Protein AF-0000000075685909 (afdb_homodimer)

Secondary structure (DSSP, 8-state):
----SEEEEESSSSEEEEEETTTEEEEEETTTTEEEHHHHHHHTT--TT--HHHHHT-HHHHHHHHHHHHHHSS-SEEEETTS-GGG-EEEEEGGGHHHHHHHH-HHHHHHHHHHHHHHHH-/----SEEEEESSSSEEEEEETTTEEEEEETTTTEEEHHHHHHHTT--TT--HHHHHT-HHHHHHHHHHHHHHSS-SEEEETTS-GGG-EEEEEGGGHHHHHHHH-HHHHHHHHHHHHHHHH-

Sequence (244 aa):
MTTSVIVHEAINEEYEYIQYNKQLRLIRSVKDDMYQMQSILTACFAPENKTPNEWFELNSTHELLSEFEHVELKKMYQDRQNLPSFLKGIYVHKFLVSSIAMWTSPRYAIYILMLLDELCTKMTTSVIVHEAINEEYEYIQYNKQLRLIRSVKDDMYQMQSILTACFAPENKTPNEWFELNSTHELLSEFEHVELKKMYQDRQNLPSFLKGIYVHKFLVSSIAMWTSPRYAIYILMLLDELCTK

Foldseek 3Di:
DPPPQWDWADPDPFWIWIDGNNQQTWIAGPPQQKTALVSLCVSLVFDPPDDPVVQCPDPVNVVVQVVCCVVVVDHQKDAAQPDPDVPGGMIGHNVCSLVSSCVRDVVSVVVVVVVVVVVVVD/DPPPQWDWADPDPFWIWIDGNNQQTWIAGPPQQKTALVSLLVSLVFDPVDDPVVQCPDPVNVVVQVVCCVVVVDHQKDAAQPDPDVPGGMIGHNVCSLVSSCVRHVVSVVVVVVVVVVVVVD

Structure (mmCIF, N/CA/C/O backbone):
data_AF-0000000075685909-model_v1
#
loop_
_entity.id
_entity.type
_entity.pdbx_description
1 polymer 'KilA-N domain-containing protein'
#
loop_
_atom_site.group_PDB
_atom_site.id
_atom_site.type_symbol
_atom_site.label_atom_id
_atom_site.label_alt_id
_atom_site.label_comp_id
_atom_site.label_asym_id
_atom_site.label_entity_id
_atom_site.label_seq_id
_atom_site.pdbx_PDB_ins_code
_atom_site.Cartn_x
_atom_site.Cartn_y
_atom_site.Cartn_z
_atom_site.occupancy
_atom_site.B_iso_or_equiv
_atom_site.auth_seq_id
_atom_site.auth_comp_id
_atom_site.auth_asym_id
_atom_site.auth_atom_id
_atom_site.pdbx_PDB_model_num
ATOM 1 N N . MET A 1 1 ? 28.844 -13.961 2.564 1 27.33 1 MET A N 1
ATOM 2 C CA . MET A 1 1 ? 27.781 -14.914 2.285 1 27.33 1 MET A CA 1
ATOM 3 C C . MET A 1 1 ? 26.406 -14.273 2.459 1 27.33 1 MET A C 1
ATOM 5 O O . MET A 1 1 ? 26.031 -13.898 3.57 1 27.33 1 MET A O 1
ATOM 9 N N . THR A 1 2 ? 25.922 -13.375 1.7 1 38.16 2 THR A N 1
ATOM 10 C CA . THR A 1 2 ? 24.734 -12.531 1.645 1 38.16 2 THR A CA 1
ATOM 11 C C . THR A 1 2 ? 23.469 -13.367 1.832 1 38.16 2 THR A C 1
ATOM 13 O O . THR A 1 2 ? 23.109 -14.172 0.968 1 38.16 2 THR A O 1
ATOM 16 N N . THR A 1 3 ? 23.188 -14.148 2.906 1 42.97 3 THR A N 1
ATOM 17 C CA . THR A 1 3 ? 22.375 -15.305 3.268 1 42.97 3 THR A CA 1
ATOM 18 C C . THR A 1 3 ? 20.922 -15.102 2.826 1 42.97 3 THR A C 1
ATOM 20 O O . THR A 1 3 ? 20.25 -14.18 3.297 1 42.97 3 THR A O 1
ATOM 23 N N . SER A 1 4 ? 20.656 -15.398 1.663 1 51.38 4 SER A N 1
ATOM 24 C CA . SER A 1 4 ? 19.375 -15.117 1.017 1 51.38 4 SER A CA 1
ATOM 25 C C . SER A 1 4 ? 18.219 -15.758 1.777 1 51.38 4 SER A C 1
ATOM 27 O O . SER A 1 4 ? 18.266 -16.953 2.094 1 51.38 4 SER A O 1
ATOM 29 N N . VAL A 1 5 ? 17.5 -15.008 2.678 1 68.44 5 VAL A N 1
ATOM 30 C CA . VAL A 1 5 ? 16.438 -15.289 3.652 1 68.44 5 VAL A CA 1
ATOM 31 C C . VAL A 1 5 ? 15.258 -15.953 2.959 1 68.44 5 VAL A C 1
ATOM 33 O O . VAL A 1 5 ? 14.406 -16.562 3.615 1 68.44 5 VAL A O 1
ATOM 36 N N . ILE A 1 6 ? 15.367 -16.188 1.531 1 77.31 6 ILE A N 1
ATOM 37 C CA . ILE A 1 6 ? 14.234 -16.797 0.836 1 77.31 6 ILE A CA 1
ATOM 38 C C . ILE A 1 6 ? 14.602 -18.203 0.387 1 77.31 6 ILE A C 1
ATOM 40 O O . ILE A 1 6 ? 15.672 -18.422 -0.191 1 77.31 6 ILE A O 1
ATOM 44 N N . VAL A 1 7 ? 13.875 -19.234 0.677 1 83.5 7 VAL A N 1
ATOM 45 C CA . VAL A 1 7 ? 14.094 -20.641 0.332 1 83.5 7 VAL A CA 1
ATOM 46 C C . VAL A 1 7 ? 12.992 -21.109 -0.612 1 83.5 7 VAL A C 1
ATOM 48 O O . VAL A 1 7 ? 11.812 -20.828 -0.393 1 83.5 7 VAL A O 1
ATOM 51 N N . HIS A 1 8 ? 13.414 -21.797 -1.731 1 88 8 HIS A N 1
ATOM 52 C CA . HIS A 1 8 ? 12.477 -22.406 -2.664 1 88 8 HIS A CA 1
ATOM 53 C C . HIS A 1 8 ? 12.422 -23.922 -2.471 1 88 8 HIS A C 1
ATOM 55 O O . HIS A 1 8 ? 13.453 -24.578 -2.369 1 88 8 HIS A O 1
ATOM 61 N N . GLU A 1 9 ? 11.266 -24.438 -2.26 1 89.81 9 GLU A N 1
ATOM 62 C CA . GLU A 1 9 ? 11.047 -25.875 -2.166 1 89.81 9 GLU A CA 1
ATOM 63 C C . GLU A 1 9 ? 10.008 -26.344 -3.186 1 89.81 9 GLU A C 1
ATOM 65 O O . GLU A 1 9 ? 8.852 -25.938 -3.133 1 89.81 9 GLU A O 1
ATOM 70 N N . ALA A 1 10 ? 10.461 -27.281 -4.086 1 92.88 10 ALA A N 1
ATOM 71 C CA . ALA A 1 10 ? 9.57 -27.75 -5.137 1 92.88 10 ALA A CA 1
ATOM 72 C C . ALA A 1 10 ? 8.453 -28.625 -4.562 1 92.88 10 ALA A C 1
ATOM 74 O O . ALA A 1 10 ? 8.703 -29.5 -3.736 1 92.88 10 ALA A O 1
ATOM 75 N N . ILE A 1 11 ? 7.223 -28.359 -4.906 1 92.75 11 ILE A N 1
ATOM 76 C CA . ILE A 1 11 ? 6.09 -29.234 -4.637 1 92.75 11 ILE A CA 1
ATOM 77 C C . ILE A 1 11 ? 5.949 -30.25 -5.762 1 92.75 11 ILE A C 1
ATOM 79 O O . ILE A 1 11 ? 5.828 -31.453 -5.508 1 92.75 11 ILE A O 1
ATOM 83 N N . ASN A 1 12 ? 6.059 -29.734 -7.008 1 93.69 12 ASN A N 1
ATOM 84 C CA . ASN A 1 12 ? 6.141 -30.484 -8.25 1 93.69 12 ASN A CA 1
ATOM 85 C C . ASN A 1 12 ? 6.805 -29.672 -9.359 1 93.69 12 ASN A C 1
ATOM 87 O O . ASN A 1 12 ? 7.543 -28.719 -9.078 1 93.69 12 ASN A O 1
ATOM 91 N N . GLU A 1 13 ? 6.598 -30.047 -10.578 1 93.44 13 GLU A N 1
ATOM 92 C CA . GLU A 1 13 ? 7.277 -29.375 -11.688 1 93.44 13 GLU A CA 1
ATOM 93 C C . GLU A 1 13 ? 6.715 -27.984 -11.922 1 93.44 13 GLU A C 1
ATOM 95 O O . GLU A 1 13 ? 7.387 -27.125 -12.5 1 93.44 13 GLU A O 1
ATOM 100 N N . GLU A 1 14 ? 5.559 -27.734 -11.328 1 95.75 14 GLU A N 1
ATOM 101 C CA . GLU A 1 14 ? 4.867 -26.516 -11.719 1 95.75 14 GLU A CA 1
ATOM 102 C C . GLU A 1 14 ? 4.711 -25.562 -10.531 1 95.75 14 GLU A C 1
ATOM 104 O O . GLU A 1 14 ? 4.52 -24.359 -10.711 1 95.75 14 GLU A O 1
ATOM 109 N N . TYR A 1 15 ? 4.797 -26.156 -9.352 1 96.12 15 TYR A N 1
ATOM 110 C CA . TYR A 1 15 ? 4.531 -25.359 -8.164 1 96.12 15 TYR A CA 1
ATOM 111 C C . TYR A 1 15 ? 5.645 -25.516 -7.137 1 96.12 15 TYR A C 1
ATOM 113 O O . TYR A 1 15 ? 6.316 -26.562 -7.094 1 96.12 15 TYR A O 1
ATOM 121 N N . GLU A 1 16 ? 5.816 -24.484 -6.336 1 95.38 16 GLU A N 1
ATOM 122 C CA . GLU A 1 16 ? 6.855 -24.5 -5.309 1 95.38 16 GLU A CA 1
ATOM 123 C C . GLU A 1 16 ? 6.402 -23.75 -4.059 1 95.38 16 GLU A C 1
ATOM 125 O O . GLU A 1 16 ? 5.484 -22.922 -4.117 1 95.38 16 GLU A O 1
ATOM 130 N N . TYR A 1 17 ? 7.051 -24.141 -2.953 1 92.94 17 TYR A N 1
ATOM 131 C CA . TYR A 1 17 ? 6.977 -23.344 -1.733 1 92.94 17 TYR A CA 1
ATOM 132 C C . TYR A 1 17 ? 8.078 -22.297 -1.703 1 92.94 17 TYR A C 1
ATOM 134 O O . TYR A 1 17 ? 9.227 -22.578 -2.051 1 92.94 17 TYR A O 1
ATOM 142 N N . ILE A 1 18 ? 7.57 -21.109 -1.395 1 90.25 18 ILE A N 1
ATOM 143 C CA . ILE A 1 18 ? 8.531 -20.031 -1.117 1 90.25 18 ILE A CA 1
ATOM 144 C C . ILE A 1 18 ? 8.492 -19.688 0.369 1 90.25 18 ILE A C 1
ATOM 146 O O . ILE A 1 18 ? 7.441 -19.344 0.908 1 90.25 18 ILE A O 1
ATOM 150 N N . GLN A 1 19 ? 9.625 -19.828 0.982 1 85.69 19 GLN A N 1
ATOM 151 C CA . GLN A 1 19 ? 9.695 -19.578 2.418 1 85.69 19 GLN A CA 1
ATOM 152 C C . GLN A 1 19 ? 10.477 -18.297 2.717 1 85.69 19 GLN A C 1
ATOM 154 O O . GLN A 1 19 ? 11.586 -18.109 2.211 1 85.69 19 GLN A O 1
ATOM 159 N N . TYR A 1 20 ? 9.719 -17.438 3.43 1 74.88 20 TYR A N 1
ATOM 160 C CA . TYR A 1 20 ? 10.375 -16.234 3.934 1 74.88 20 TYR A CA 1
ATOM 161 C C . TYR A 1 20 ? 10.727 -16.391 5.41 1 74.88 20 TYR A C 1
ATOM 163 O O . TYR A 1 20 ? 9.883 -16.766 6.223 1 74.88 20 TYR A O 1
ATOM 171 N N . ASN A 1 21 ? 11.844 -16.062 5.863 1 67.88 21 ASN A N 1
ATOM 172 C CA . ASN A 1 21 ? 12.367 -16.156 7.219 1 67.88 21 ASN A CA 1
ATOM 173 C C . ASN A 1 21 ? 11.922 -17.453 7.898 1 67.88 21 ASN A C 1
ATOM 175 O O . ASN A 1 21 ? 11.602 -17.453 9.086 1 67.88 21 ASN A O 1
ATOM 179 N N . LYS A 1 22 ? 11.797 -18.547 7.27 1 61.84 22 LYS A N 1
ATOM 180 C CA . LYS A 1 22 ? 11.516 -19.906 7.715 1 61.84 22 LYS A CA 1
ATOM 181 C C . LYS A 1 22 ? 10.062 -20.031 8.172 1 61.84 22 LYS A C 1
ATOM 183 O O . LYS A 1 22 ? 9.656 -21.094 8.664 1 61.84 22 LYS A O 1
ATOM 188 N N . GLN A 1 23 ? 9.336 -19.078 8.094 1 63.94 23 GLN A N 1
ATOM 189 C CA . GLN A 1 23 ? 8.016 -19.172 8.703 1 63.94 23 GLN A CA 1
ATOM 190 C C . GLN A 1 23 ? 6.914 -18.953 7.664 1 63.94 23 GLN A C 1
ATOM 192 O O . GLN A 1 23 ? 5.863 -19.578 7.711 1 63.94 23 GLN A O 1
ATOM 197 N N . LEU A 1 24 ? 7.254 -18.188 6.727 1 71.44 24 LEU A N 1
ATOM 198 C CA . LEU A 1 24 ? 6.16 -17.828 5.832 1 71.44 24 LEU A CA 1
ATOM 199 C C . LEU A 1 24 ? 6.273 -18.562 4.504 1 71.44 24 LEU A C 1
ATOM 201 O O . LEU A 1 24 ? 7.281 -18.438 3.801 1 71.44 24 LEU A O 1
ATOM 205 N N . ARG A 1 25 ? 5.262 -19.484 4.398 1 86.12 25 ARG A N 1
ATOM 206 C CA . ARG A 1 25 ? 5.297 -20.312 3.191 1 86.12 25 ARG A CA 1
ATOM 207 C C . ARG A 1 25 ? 4.199 -19.891 2.217 1 86.12 25 ARG A C 1
ATOM 209 O O . ARG A 1 25 ? 3.016 -19.922 2.562 1 86.12 25 ARG A O 1
ATOM 216 N N . LEU A 1 26 ? 4.684 -19.484 1.096 1 94.25 26 LEU A N 1
ATOM 217 C CA . LEU A 1 26 ? 3.768 -19.156 0.008 1 94.25 26 LEU A CA 1
ATOM 218 C C . LEU A 1 26 ? 3.836 -20.203 -1.092 1 94.25 26 LEU A C 1
ATOM 220 O O . LEU A 1 26 ? 4.887 -20.812 -1.312 1 94.25 26 LEU A O 1
ATOM 224 N N . ILE A 1 27 ? 2.691 -20.453 -1.705 1 96.38 27 ILE A N 1
ATOM 225 C CA . ILE A 1 27 ? 2.658 -21.359 -2.857 1 96.38 27 ILE A CA 1
ATOM 226 C C . ILE A 1 27 ? 2.713 -20.531 -4.148 1 96.38 27 ILE A C 1
ATOM 228 O O . ILE A 1 27 ? 1.905 -19.625 -4.348 1 96.38 27 ILE A O 1
ATOM 232 N N . ARG A 1 28 ? 3.621 -20.891 -4.969 1 96.56 28 ARG A N 1
ATOM 233 C CA . ARG A 1 28 ? 3.846 -20.125 -6.191 1 96.56 28 ARG A CA 1
ATOM 234 C C . ARG A 1 28 ? 3.836 -21.047 -7.414 1 96.56 28 ARG A C 1
ATOM 236 O O . ARG A 1 28 ? 4.363 -22.156 -7.363 1 96.56 28 ARG A O 1
ATOM 243 N N . SER A 1 29 ? 3.188 -20.578 -8.422 1 97 29 SER A N 1
ATOM 244 C CA . SER A 1 29 ? 3.307 -21.203 -9.734 1 97 29 SER A CA 1
ATOM 245 C C . SER A 1 29 ? 4.559 -20.734 -10.461 1 97 29 SER A C 1
ATOM 247 O O . SER A 1 29 ? 4.703 -19.531 -10.734 1 97 29 SER A O 1
ATOM 249 N N . VAL A 1 30 ? 5.402 -21.578 -10.844 1 93.75 30 VAL A N 1
ATOM 250 C CA . VAL A 1 30 ? 6.707 -21.25 -11.414 1 93.75 30 VAL A CA 1
ATOM 251 C C . VAL A 1 30 ? 6.527 -20.703 -12.828 1 93.75 30 VAL A C 1
ATOM 253 O O . VAL A 1 30 ? 7.227 -19.766 -13.227 1 93.75 30 VAL A O 1
ATOM 256 N N . LYS A 1 31 ? 5.602 -21.109 -13.547 1 93.94 31 LYS A N 1
ATOM 257 C CA . LYS A 1 31 ? 5.453 -20.797 -14.969 1 93.94 31 LYS A CA 1
ATOM 258 C C . LYS A 1 31 ? 4.98 -19.375 -15.18 1 93.94 31 LYS A C 1
ATOM 260 O O . LYS A 1 31 ? 5.348 -18.719 -16.156 1 93.94 31 LYS A O 1
ATOM 265 N N . ASP A 1 32 ? 4.258 -18.891 -14.25 1 94.88 32 ASP A N 1
ATOM 266 C CA . ASP A 1 32 ? 3.633 -17.609 -14.555 1 94.88 32 ASP A CA 1
ATOM 267 C C . ASP A 1 32 ? 3.775 -16.641 -13.375 1 94.88 32 ASP A C 1
ATOM 269 O O . ASP A 1 32 ? 3.156 -15.578 -13.367 1 94.88 32 ASP A O 1
ATOM 273 N N . ASP A 1 33 ? 4.492 -16.938 -12.359 1 94 33 ASP A N 1
ATOM 274 C CA . ASP A 1 33 ? 4.809 -16.078 -11.219 1 94 33 ASP A CA 1
ATOM 275 C C . ASP A 1 33 ? 3.539 -15.688 -10.461 1 94 33 ASP A C 1
ATOM 277 O O . ASP A 1 33 ? 3.398 -14.539 -10.031 1 94 33 ASP A O 1
ATOM 281 N N . MET A 1 34 ? 2.65 -16.625 -10.398 1 97.44 34 MET A N 1
ATOM 282 C CA . MET A 1 34 ? 1.423 -16.406 -9.641 1 97.44 34 MET A CA 1
ATOM 283 C C . MET A 1 34 ? 1.488 -17.109 -8.289 1 97.44 34 MET A C 1
ATOM 285 O O . MET A 1 34 ? 2.092 -18.172 -8.164 1 97.44 34 MET A O 1
ATOM 289 N N . TYR A 1 35 ? 0.848 -16.5 -7.305 1 97.25 35 TYR A N 1
ATOM 290 C CA . TYR A 1 35 ? 0.828 -17.016 -5.941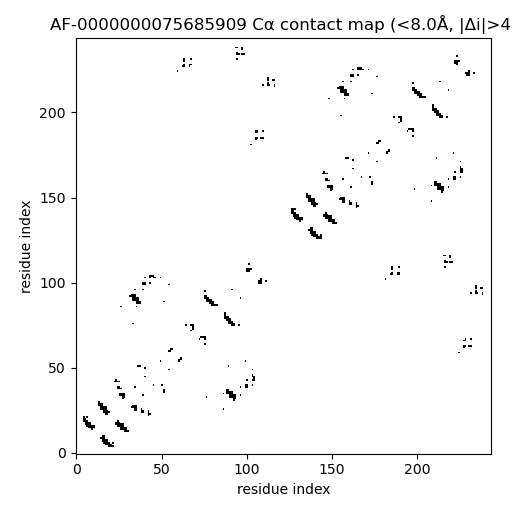 1 97.25 35 TYR A CA 1
ATOM 291 C C . TYR A 1 35 ? -0.591 -17.375 -5.512 1 97.25 35 TYR A C 1
ATOM 293 O O . TYR A 1 35 ? -1.541 -16.656 -5.836 1 97.25 35 TYR A O 1
ATOM 301 N N . GLN A 1 36 ? -0.636 -18.469 -4.809 1 97.88 36 GLN A N 1
ATOM 302 C CA . GLN A 1 36 ? -1.928 -18.844 -4.242 1 97.88 36 GLN A CA 1
ATOM 303 C C . GLN A 1 36 ? -2.354 -17.859 -3.154 1 97.88 36 GLN A C 1
ATOM 305 O O . GLN A 1 36 ? -1.623 -17.641 -2.188 1 97.88 36 GLN A O 1
ATOM 310 N N . MET A 1 37 ? -3.518 -17.297 -3.301 1 97.81 37 MET A N 1
ATOM 311 C CA . MET A 1 37 ? -3.977 -16.25 -2.396 1 97.81 37 MET A CA 1
ATOM 312 C C . MET A 1 37 ? -4.137 -16.781 -0.978 1 97.81 37 MET A C 1
ATOM 314 O O . MET A 1 37 ? -3.756 -16.125 -0.013 1 97.81 37 MET A O 1
ATOM 318 N N . GLN A 1 38 ? -4.625 -18.016 -0.876 1 96.06 38 GLN A N 1
ATOM 319 C CA . GLN A 1 38 ? -4.824 -18.594 0.45 1 96.06 38 GLN A CA 1
ATOM 320 C C . GLN A 1 38 ? -3.5 -18.734 1.192 1 96.06 38 GLN A C 1
ATOM 322 O O . GLN A 1 38 ? -3.441 -18.547 2.41 1 96.06 38 GLN A O 1
ATOM 327 N N . SER A 1 39 ? -2.514 -19.078 0.517 1 96.19 39 SER A N 1
ATOM 328 C CA . SER A 1 39 ? -1.207 -19.219 1.152 1 96.19 39 SER A CA 1
ATOM 329 C C . SER A 1 39 ? -0.696 -17.875 1.664 1 96.19 39 SER A C 1
ATOM 331 O O . SER A 1 39 ? -0.009 -17.812 2.686 1 96.19 39 SER A O 1
ATOM 333 N N . ILE A 1 40 ? -1.002 -16.797 1.025 1 95.94 40 ILE A N 1
ATOM 334 C CA . ILE A 1 40 ? -0.629 -15.453 1.457 1 95.94 40 ILE A CA 1
ATOM 335 C C . ILE A 1 40 ? -1.367 -15.102 2.746 1 95.94 40 ILE A C 1
ATOM 337 O O . ILE A 1 40 ? -0.753 -14.664 3.721 1 95.94 40 ILE A O 1
ATOM 341 N N . LEU A 1 41 ? -2.668 -15.312 2.727 1 96.38 41 LEU A N 1
ATOM 342 C CA . LEU A 1 41 ? -3.494 -15.016 3.891 1 96.38 41 LEU A CA 1
ATOM 343 C C . LEU A 1 41 ? -3.029 -15.805 5.105 1 96.38 41 LEU A C 1
ATOM 345 O O . LEU A 1 41 ? -2.916 -15.258 6.207 1 96.38 41 LEU A O 1
ATOM 349 N N . THR A 1 42 ? -2.725 -17.047 4.84 1 93.56 42 THR A N 1
ATOM 350 C CA . THR A 1 42 ? -2.24 -17.906 5.918 1 93.56 42 THR A CA 1
ATOM 351 C C . THR A 1 42 ? -0.898 -17.406 6.445 1 93.56 42 THR A C 1
ATOM 353 O O . THR A 1 42 ? -0.693 -17.312 7.656 1 93.56 42 THR A O 1
ATOM 356 N N . ALA A 1 43 ? -0.046 -17.094 5.566 1 92.69 43 ALA A N 1
ATOM 357 C CA . ALA A 1 43 ? 1.283 -16.625 5.938 1 92.69 43 ALA A CA 1
ATOM 358 C C . ALA A 1 43 ? 1.194 -15.344 6.77 1 92.69 43 ALA A C 1
ATOM 360 O O . ALA A 1 43 ? 2.02 -15.117 7.656 1 92.69 43 ALA A O 1
ATOM 361 N N . CYS A 1 44 ? 0.182 -14.523 6.566 1 93.44 44 CYS A N 1
ATOM 362 C CA . CYS A 1 44 ? 0.018 -13.242 7.254 1 93.44 44 CYS A CA 1
ATOM 363 C C . CYS A 1 44 ? -0.866 -13.398 8.484 1 93.44 44 CYS A C 1
ATOM 365 O O . CYS A 1 44 ? -1.236 -12.406 9.117 1 93.44 44 CYS A O 1
ATOM 367 N N . PHE A 1 45 ? -1.258 -14.594 8.789 1 92.56 45 PHE A N 1
ATOM 368 C CA . PHE A 1 45 ? -2.123 -14.867 9.93 1 92.56 45 PHE A CA 1
ATOM 369 C C . PHE A 1 45 ? -3.41 -14.055 9.844 1 92.56 45 PHE A C 1
ATOM 371 O O . PHE A 1 45 ? -3.816 -13.414 10.812 1 92.56 45 PHE A O 1
ATOM 378 N N . ALA A 1 46 ? -3.947 -14.039 8.664 1 95.12 46 ALA A N 1
ATOM 379 C CA . ALA A 1 46 ? -5.172 -13.273 8.422 1 95.12 46 ALA A CA 1
ATOM 380 C C . ALA A 1 46 ? -6.297 -13.742 9.344 1 95.12 46 ALA A C 1
ATOM 382 O O . ALA A 1 46 ? -6.473 -14.938 9.562 1 95.12 46 ALA A O 1
ATOM 383 N N . PRO A 1 47 ? -7.012 -12.773 9.891 1 95.62 47 PRO A N 1
ATOM 384 C CA . PRO A 1 47 ? -8.203 -13.18 10.648 1 95.62 47 PRO A CA 1
ATOM 385 C C . PRO A 1 47 ? -9.25 -13.859 9.766 1 95.62 47 PRO A C 1
ATOM 387 O O . PRO A 1 47 ? -9.219 -13.727 8.547 1 95.62 47 PRO A O 1
ATOM 390 N N . GLU A 1 48 ? -10.188 -14.539 10.344 1 94.12 48 GLU A N 1
ATOM 391 C CA . GLU A 1 48 ? -11.172 -15.367 9.648 1 94.12 48 GLU A CA 1
ATOM 392 C C . GLU A 1 48 ? -12.086 -14.516 8.773 1 94.12 48 GLU A C 1
ATOM 394 O O . GLU A 1 48 ? -12.586 -14.992 7.746 1 94.12 48 GLU A O 1
ATOM 399 N N . ASN A 1 49 ? -12.242 -13.328 9.133 1 93.88 49 ASN A N 1
ATOM 400 C CA . ASN A 1 49 ? -13.172 -12.477 8.398 1 93.88 49 ASN A CA 1
ATOM 401 C C . ASN A 1 49 ? -12.531 -11.883 7.148 1 93.88 49 ASN A C 1
ATOM 403 O O . ASN A 1 49 ? -13.211 -11.234 6.344 1 93.88 49 ASN A O 1
ATOM 407 N N . LYS A 1 50 ? -11.336 -12.094 6.996 1 96.44 50 LYS A N 1
ATOM 408 C CA . LYS A 1 50 ? -10.664 -11.656 5.773 1 96.44 50 LYS A CA 1
ATOM 409 C C . LYS A 1 50 ? -10.453 -12.82 4.816 1 96.44 50 LYS A C 1
ATOM 411 O O . LYS A 1 50 ? -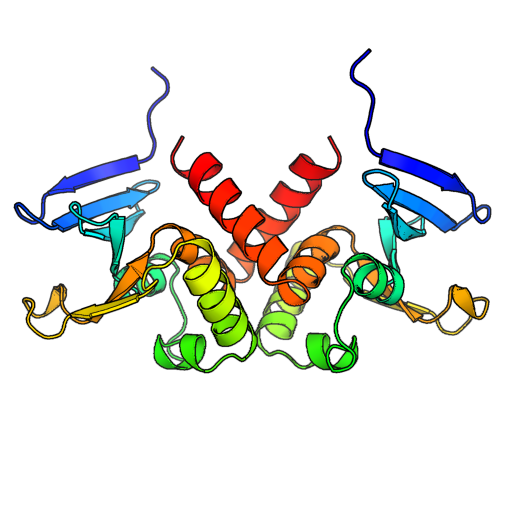9.516 -13.602 4.98 1 96.44 50 LYS A O 1
ATOM 416 N N . THR A 1 51 ? -11.312 -12.828 3.801 1 96.25 51 THR A N 1
ATOM 417 C CA . THR A 1 51 ? -11.297 -13.875 2.783 1 96.25 51 THR A CA 1
ATOM 418 C C . THR A 1 51 ? -10.969 -13.289 1.412 1 96.25 51 THR A C 1
ATOM 420 O O . THR A 1 51 ? -11.031 -12.07 1.221 1 96.25 51 THR A O 1
ATOM 423 N N . PRO A 1 52 ? -10.57 -14.164 0.479 1 96.69 52 PRO A N 1
ATOM 424 C CA . PRO A 1 52 ? -10.336 -13.672 -0.879 1 96.69 52 PRO A CA 1
ATOM 425 C C . PRO A 1 52 ? -11.516 -12.867 -1.429 1 96.69 52 PRO A C 1
ATOM 427 O O . PRO A 1 52 ? -11.32 -11.805 -2.02 1 96.69 52 PRO A O 1
ATOM 430 N N . ASN A 1 53 ? -12.664 -13.344 -1.122 1 96 53 ASN A N 1
ATOM 431 C CA . ASN A 1 53 ? -13.852 -12.656 -1.611 1 96 53 ASN A CA 1
ATOM 432 C C . ASN A 1 53 ? -13.945 -11.234 -1.061 1 96 53 ASN A C 1
ATOM 434 O O . ASN A 1 53 ? -14.328 -10.312 -1.779 1 96 53 ASN A O 1
ATOM 438 N N . GLU A 1 54 ? -13.641 -11.047 0.187 1 96.88 54 GLU A N 1
ATOM 439 C CA . GLU A 1 54 ? -13.68 -9.727 0.812 1 96.88 54 GLU A CA 1
ATOM 440 C C . GLU A 1 54 ? -12.711 -8.766 0.134 1 96.88 54 GLU A C 1
ATOM 442 O O . GLU A 1 54 ? -13.031 -7.59 -0.064 1 96.88 54 GLU A O 1
ATOM 447 N N . TRP A 1 55 ? -11.555 -9.273 -0.19 1 97.62 55 TRP A N 1
ATOM 448 C CA . TRP A 1 55 ? -10.562 -8.43 -0.856 1 97.62 55 TRP A CA 1
ATOM 449 C C . TRP A 1 55 ? -11.039 -8.023 -2.246 1 97.62 55 TRP A C 1
ATOM 451 O O . TRP A 1 55 ? -10.898 -6.863 -2.643 1 97.62 55 TRP A O 1
ATOM 461 N N . PHE A 1 56 ? -11.641 -8.938 -2.988 1 97.25 56 PHE A N 1
ATOM 462 C CA . PHE A 1 56 ? -12.07 -8.688 -4.359 1 97.25 56 PHE A CA 1
ATOM 463 C C . PHE A 1 56 ? -13.281 -7.758 -4.387 1 97.25 56 PHE A C 1
ATOM 465 O O . PHE A 1 56 ? -13.578 -7.148 -5.414 1 97.25 56 PHE A O 1
ATOM 472 N N . GLU A 1 57 ? -13.969 -7.602 -3.27 1 96.56 57 GLU A N 1
ATOM 473 C CA . GLU A 1 57 ? -15.172 -6.777 -3.211 1 96.56 57 GLU A CA 1
ATOM 474 C C . GLU A 1 57 ? -14.836 -5.312 -2.965 1 96.56 57 GLU A C 1
ATOM 476 O O . GLU A 1 57 ? -15.688 -4.438 -3.104 1 96.56 57 GLU A O 1
ATOM 481 N N . LEU A 1 58 ? -13.625 -5.062 -2.627 1 96.25 58 LEU A N 1
ATOM 482 C CA . LEU A 1 58 ? -13.211 -3.689 -2.373 1 96.25 58 LEU A CA 1
ATOM 483 C C . LEU A 1 58 ? -13.203 -2.875 -3.662 1 96.25 58 LEU A C 1
ATOM 485 O O . LEU A 1 58 ? -12.75 -3.357 -4.703 1 96.25 58 LEU A O 1
ATOM 489 N N . ASN A 1 59 ? -13.672 -1.647 -3.541 1 96 59 ASN A N 1
ATOM 490 C CA . ASN A 1 59 ? -13.602 -0.751 -4.691 1 96 59 ASN A CA 1
ATOM 491 C C . ASN A 1 59 ? -12.156 -0.483 -5.102 1 96 59 ASN A C 1
ATOM 493 O O . ASN A 1 59 ? -11.836 -0.45 -6.293 1 96 59 ASN A O 1
ATOM 497 N N . SER A 1 60 ? -11.289 -0.32 -4.105 1 95.75 60 SER A N 1
ATOM 498 C CA . SER A 1 60 ? -9.883 -0.054 -4.379 1 95.75 60 SER A CA 1
ATOM 499 C C . SER A 1 60 ? -9.234 -1.216 -5.125 1 95.75 60 SER A C 1
ATOM 501 O O . SER A 1 60 ? -8.367 -1.007 -5.984 1 95.75 60 SER A O 1
ATOM 503 N N . THR A 1 61 ? -9.648 -2.459 -4.805 1 97.81 61 THR A N 1
ATOM 504 C CA . THR A 1 61 ? -9.141 -3.639 -5.492 1 97.81 61 THR A CA 1
ATOM 505 C C . THR A 1 61 ? -9.578 -3.648 -6.953 1 97.81 61 THR A C 1
ATOM 507 O O . THR A 1 61 ? -8.773 -3.906 -7.848 1 97.81 61 THR A O 1
ATOM 510 N N . HIS A 1 62 ? -10.828 -3.336 -7.176 1 97.69 62 HIS A N 1
ATOM 511 C CA . HIS A 1 62 ? -11.344 -3.287 -8.539 1 97.69 62 HIS A CA 1
ATOM 512 C C . HIS A 1 62 ? -10.578 -2.271 -9.383 1 97.69 62 HIS A C 1
ATOM 514 O O . HIS A 1 62 ? -10.203 -2.561 -10.516 1 97.69 62 HIS A O 1
ATOM 520 N N . GLU A 1 63 ? -10.375 -1.104 -8.82 1 97.38 63 GLU A N 1
ATOM 521 C CA . GLU A 1 63 ? -9.641 -0.059 -9.516 1 97.38 63 GLU A CA 1
ATOM 522 C C . GLU A 1 63 ? -8.203 -0.496 -9.812 1 97.38 63 GLU A C 1
ATOM 524 O O . GLU A 1 63 ? -7.699 -0.284 -10.914 1 97.38 63 GLU A O 1
ATOM 529 N N . LEU A 1 64 ? -7.617 -1.1 -8.859 1 97.88 64 LEU A N 1
ATOM 530 C CA . LEU A 1 64 ? -6.246 -1.578 -8.984 1 97.88 64 LEU A CA 1
ATOM 531 C C . LEU A 1 64 ? -6.129 -2.619 -10.094 1 97.88 64 LEU A C 1
ATOM 533 O O . LEU A 1 64 ? -5.285 -2.494 -10.977 1 97.88 64 LEU A O 1
ATOM 537 N N . LEU A 1 65 ? -6.992 -3.607 -10.039 1 98 65 LEU A N 1
ATOM 538 C CA . LEU A 1 65 ? -6.953 -4.695 -11.008 1 98 65 LEU A CA 1
ATOM 539 C C . LEU A 1 65 ? -7.23 -4.184 -12.422 1 98 65 LEU A C 1
ATOM 541 O O . LEU A 1 65 ? -6.559 -4.578 -13.375 1 98 65 LEU A O 1
ATOM 545 N N . SER A 1 66 ?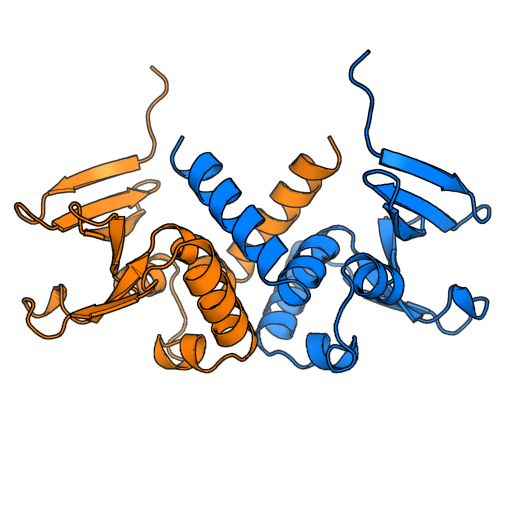 -8.195 -3.289 -12.523 1 97.69 66 SER A N 1
ATOM 546 C CA . SER A 1 66 ? -8.531 -2.717 -13.82 1 97.69 66 SER A CA 1
ATOM 547 C C . SER A 1 66 ? -7.344 -1.973 -14.422 1 97.69 66 SER A C 1
ATOM 549 O O . SER A 1 66 ? -7.008 -2.168 -15.594 1 97.69 66 SER A O 1
ATOM 551 N N . GLU A 1 67 ? -6.734 -1.184 -13.602 1 96.81 67 GLU A N 1
ATOM 552 C CA . GLU A 1 67 ? -5.574 -0.425 -14.062 1 96.81 67 GLU A CA 1
ATOM 553 C C . GLU A 1 67 ? -4.418 -1.351 -14.422 1 96.81 67 GLU A C 1
ATOM 555 O O . GLU A 1 67 ? -3.758 -1.16 -15.445 1 96.81 67 GLU A O 1
ATOM 560 N N . PHE A 1 68 ? -4.199 -2.332 -13.609 1 95.94 68 PHE A N 1
ATOM 561 C CA . PHE A 1 68 ? -3.107 -3.275 -13.828 1 95.94 68 PHE A CA 1
ATOM 562 C C . PHE A 1 68 ? -3.299 -4.031 -15.141 1 95.94 68 PHE A C 1
ATOM 564 O O . PHE A 1 68 ? -2.35 -4.211 -15.906 1 95.94 68 PHE A O 1
ATOM 571 N N . GLU A 1 69 ? -4.434 -4.488 -15.289 1 96.31 69 GLU A N 1
ATOM 572 C CA . GLU A 1 69 ? -4.738 -5.262 -16.484 1 96.31 69 GLU A CA 1
ATOM 573 C C . GLU A 1 69 ? -4.633 -4.395 -17.75 1 96.31 69 GLU A C 1
ATOM 575 O O . GLU A 1 69 ? -4.238 -4.879 -18.812 1 96.31 69 GLU A O 1
ATOM 580 N N . HIS A 1 70 ? -4.93 -3.193 -17.562 1 95.12 70 HIS A N 1
ATOM 581 C CA . HIS A 1 70 ? -4.77 -2.248 -18.656 1 95.12 70 HIS A CA 1
ATOM 582 C C . HIS A 1 70 ? -3.299 -2.016 -18.984 1 95.12 70 HIS A C 1
ATOM 584 O O . HIS A 1 70 ? -2.914 -1.944 -20.156 1 95.12 70 HIS A O 1
ATOM 590 N N . VAL A 1 71 ? -2.471 -1.952 -17.969 1 92.25 71 VAL A N 1
ATOM 591 C CA . VAL A 1 71 ? -1.056 -1.63 -18.125 1 92.25 71 VAL A CA 1
ATOM 592 C C . VAL A 1 71 ? -0.289 -2.869 -18.578 1 92.25 71 VAL A C 1
ATOM 594 O O . VAL A 1 71 ? 0.551 -2.789 -19.469 1 92.25 71 VAL A O 1
ATOM 597 N N . GLU A 1 72 ? -0.596 -3.977 -17.969 1 90.88 72 GLU A N 1
ATOM 598 C CA . GLU A 1 72 ? 0.163 -5.199 -18.203 1 90.88 72 GLU A CA 1
ATOM 599 C C . GLU A 1 72 ? -0.46 -6.023 -19.328 1 90.88 72 GLU A C 1
ATOM 601 O O . GLU A 1 72 ? 0.162 -6.953 -19.844 1 90.88 72 GLU A O 1
ATOM 606 N N . LEU A 1 73 ? -1.706 -5.75 -19.75 1 92.25 73 LEU A N 1
ATOM 607 C CA . LEU A 1 73 ? -2.439 -6.414 -20.812 1 92.25 73 LEU A CA 1
ATOM 608 C C . LEU A 1 73 ? -2.566 -7.91 -20.531 1 92.25 73 LEU A C 1
ATOM 610 O O . LEU A 1 73 ? -2.375 -8.734 -21.438 1 92.25 73 LEU A O 1
ATOM 614 N N . LYS A 1 74 ? -2.684 -8.273 -19.328 1 93.75 74 LYS A N 1
ATOM 615 C CA . LYS A 1 74 ? -2.918 -9.648 -18.891 1 93.75 74 LYS A CA 1
ATOM 616 C C . LYS A 1 74 ? -3.758 -9.688 -17.625 1 93.75 74 LYS A C 1
ATOM 618 O O . LYS A 1 74 ? -3.871 -8.688 -16.922 1 93.75 74 LYS A O 1
ATOM 623 N N . LYS A 1 75 ? -4.359 -10.852 -17.391 1 95.5 75 LYS A N 1
ATOM 624 C CA . LYS A 1 75 ? -5.125 -11.031 -16.172 1 95.5 75 LYS A CA 1
ATOM 625 C C . LYS A 1 75 ? -4.207 -11.125 -14.953 1 95.5 75 LYS A C 1
ATOM 627 O O . LYS A 1 75 ? -3.152 -11.766 -15.016 1 95.5 75 LYS A O 1
ATOM 632 N N . MET A 1 76 ? -4.691 -10.531 -13.883 1 97.06 76 MET A N 1
ATOM 633 C CA . MET A 1 76 ? -3.842 -10.438 -12.695 1 97.06 76 MET A CA 1
ATOM 634 C C . MET A 1 76 ? -4.188 -11.531 -11.695 1 97.06 76 MET A C 1
ATOM 636 O O . MET A 1 76 ? -3.488 -11.711 -10.695 1 97.06 76 MET A O 1
ATOM 640 N N . TYR A 1 77 ? -5.27 -12.266 -11.977 1 97.88 77 TYR A N 1
ATOM 641 C CA . TYR A 1 77 ? -5.66 -13.383 -11.117 1 97.88 77 TYR A CA 1
ATOM 642 C C . TYR A 1 77 ? -6.355 -14.469 -11.922 1 97.88 77 TYR A C 1
ATOM 644 O O . TYR A 1 77 ? -6.812 -14.234 -13.039 1 97.88 77 TYR A O 1
ATOM 652 N N . GLN A 1 78 ? -6.324 -15.68 -11.367 1 97.38 78 GLN A N 1
ATOM 653 C CA . GLN A 1 78 ? -6.941 -16.844 -12 1 97.38 78 GLN A CA 1
ATOM 654 C C . GLN A 1 78 ? -7.465 -17.828 -10.961 1 97.38 78 GLN A C 1
ATOM 656 O O . GLN A 1 78 ? -6.801 -18.078 -9.953 1 97.38 78 GLN A O 1
ATOM 661 N N . ASP A 1 79 ? -8.688 -18.266 -11.211 1 96.88 79 ASP A N 1
ATOM 662 C CA . ASP A 1 79 ? -9.234 -19.328 -10.383 1 96.88 79 ASP A CA 1
ATOM 663 C C . ASP A 1 79 ? -8.836 -20.703 -10.914 1 96.88 79 ASP A C 1
ATOM 665 O O . ASP A 1 79 ? -9.188 -21.078 -12.039 1 96.88 79 ASP A O 1
ATOM 669 N N . ARG A 1 80 ? -8.117 -21.438 -10.109 1 97 80 ARG A N 1
ATOM 670 C CA . ARG A 1 80 ? -7.625 -22.75 -10.523 1 97 80 ARG A CA 1
ATOM 671 C C . ARG A 1 80 ? -8.258 -23.859 -9.688 1 97 80 ARG A C 1
ATOM 673 O O . ARG A 1 80 ? -7.645 -24.375 -8.758 1 97 80 ARG A O 1
ATOM 680 N N . GLN A 1 81 ? -9.391 -24.25 -10.078 1 94.88 81 GLN A N 1
ATOM 681 C CA . GLN A 1 81 ? -10.18 -25.234 -9.328 1 94.88 81 GLN A CA 1
ATOM 682 C C . GLN A 1 81 ? -9.883 -26.656 -9.789 1 94.88 81 GLN A C 1
ATOM 684 O O . GLN A 1 81 ? -10.25 -27.609 -9.117 1 94.88 81 GLN A O 1
ATOM 689 N N . ASN A 1 82 ? -9.148 -26.797 -10.789 1 93.69 82 ASN A N 1
ATOM 690 C CA . ASN A 1 82 ? -8.852 -28.109 -11.352 1 93.69 82 ASN A CA 1
ATOM 691 C C . ASN A 1 82 ? -7.602 -28.719 -10.719 1 93.69 82 ASN A C 1
ATOM 693 O O . ASN A 1 82 ? -7.266 -29.875 -11 1 93.69 82 ASN A O 1
ATOM 697 N N . LEU A 1 83 ? -7.004 -28 -9.914 1 94.06 83 LEU A N 1
ATOM 698 C CA . LEU A 1 83 ? -5.777 -28.469 -9.266 1 94.06 83 LEU A CA 1
ATOM 699 C C . LEU A 1 83 ? -6.102 -29.344 -8.062 1 94.06 83 LEU A C 1
ATOM 701 O O . LEU A 1 83 ? -7.246 -29.391 -7.613 1 94.06 83 LEU A O 1
ATOM 705 N N . PRO A 1 84 ? -5 -30.125 -7.656 1 90.75 84 PRO A N 1
ATOM 706 C CA . PRO A 1 84 ? -5.191 -30.859 -6.41 1 90.75 84 PRO A CA 1
ATOM 707 C C . PRO A 1 84 ? -5.699 -29.984 -5.27 1 90.75 84 PRO A C 1
ATOM 709 O O . PRO A 1 84 ? -5.559 -28.766 -5.32 1 90.75 84 PRO A O 1
ATOM 712 N N . SER A 1 85 ? -6.27 -30.656 -4.223 1 88.44 85 SER A N 1
ATOM 713 C CA . SER A 1 85 ? -7.027 -29.984 -3.166 1 88.44 85 SER A CA 1
ATOM 714 C C . SER A 1 85 ? -6.219 -28.859 -2.529 1 88.44 85 SER A C 1
ATOM 716 O O . SER A 1 85 ? -6.688 -27.719 -2.443 1 88.44 85 SER A O 1
ATOM 718 N N . PHE A 1 86 ? -5.047 -29.047 -2.084 1 91.75 86 PHE A N 1
ATOM 719 C CA . PHE A 1 86 ? -4.344 -28.016 -1.329 1 91.75 86 PHE A CA 1
ATOM 720 C C . PHE A 1 86 ? -3.781 -26.953 -2.262 1 91.75 86 PHE A C 1
ATOM 722 O O . PHE A 1 86 ? -3.396 -25.859 -1.815 1 91.75 86 PHE A O 1
ATOM 729 N N . LEU A 1 87 ? -3.75 -27.188 -3.584 1 96.06 87 LEU A N 1
ATOM 730 C CA . LEU A 1 87 ? -3.24 -26.25 -4.566 1 96.06 87 LEU A CA 1
ATOM 731 C C . LEU A 1 87 ? -4.383 -25.484 -5.227 1 96.06 87 LEU A C 1
ATOM 733 O O . LEU A 1 87 ? -4.152 -24.469 -5.906 1 96.06 87 LEU A O 1
ATOM 737 N N . LYS A 1 88 ? -5.488 -25.938 -4.941 1 96.19 88 LYS A N 1
ATOM 738 C CA . LYS A 1 88 ? -6.656 -25.312 -5.562 1 96.19 88 LYS A CA 1
ATOM 739 C C . LYS A 1 88 ? -6.91 -23.922 -5 1 96.19 88 LYS A C 1
ATOM 741 O O . LYS A 1 88 ? -6.551 -23.641 -3.855 1 96.19 88 LYS A O 1
ATOM 746 N N . GLY A 1 89 ? -7.508 -23.047 -5.93 1 96.44 89 GLY A N 1
ATOM 747 C CA . GLY A 1 89 ? -7.918 -21.75 -5.445 1 96.44 89 GLY A CA 1
ATOM 748 C C . GLY A 1 89 ? -7.555 -20.609 -6.395 1 96.44 89 GLY A C 1
ATOM 749 O O . GLY A 1 89 ? -7.32 -20.844 -7.582 1 96.44 89 GLY A O 1
ATOM 750 N N . ILE A 1 90 ? -7.66 -19.469 -5.832 1 97.88 90 ILE A N 1
ATOM 751 C CA . ILE A 1 90 ? -7.359 -18.266 -6.613 1 97.88 90 ILE A CA 1
ATOM 752 C C . ILE A 1 90 ? -5.855 -18 -6.586 1 97.88 90 ILE A C 1
ATOM 754 O O . ILE A 1 90 ? -5.227 -18.062 -5.527 1 97.88 90 ILE A O 1
ATOM 758 N N . TYR A 1 91 ? -5.336 -17.781 -7.742 1 98.25 91 TYR A N 1
ATOM 759 C CA . TYR A 1 91 ? -3.941 -17.375 -7.887 1 98.25 91 TYR A CA 1
ATOM 760 C C . TYR A 1 91 ? -3.842 -15.93 -8.367 1 98.25 91 TYR A C 1
ATOM 762 O O . TYR A 1 91 ? -4.598 -15.5 -9.242 1 98.25 91 TYR A O 1
ATOM 770 N N . VAL A 1 92 ? -2.885 -15.195 -7.719 1 98.31 92 VAL A N 1
ATOM 771 C CA . VAL A 1 92 ? -2.703 -13.789 -8.055 1 98.31 92 VAL A CA 1
ATOM 772 C C . VAL A 1 92 ? -1.271 -13.555 -8.531 1 98.31 92 VAL A C 1
ATOM 774 O O . VAL A 1 92 ? -0.342 -14.234 -8.086 1 98.31 92 VAL A O 1
ATOM 777 N N . HIS A 1 93 ? -1.108 -12.594 -9.453 1 97.62 93 HIS A N 1
ATOM 778 C CA . HIS A 1 93 ? 0.223 -12.234 -9.93 1 97.62 93 HIS A CA 1
ATOM 779 C C . 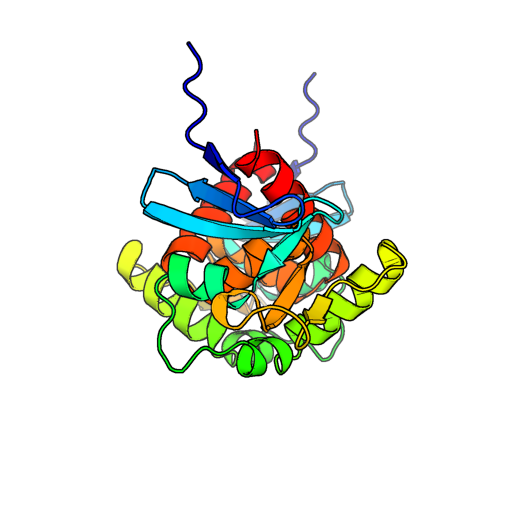HIS A 1 93 ? 1.104 -11.75 -8.789 1 97.62 93 HIS A C 1
ATOM 781 O O . HIS A 1 93 ? 0.61 -11.156 -7.824 1 97.62 93 HIS A O 1
ATOM 787 N N . LYS A 1 94 ? 2.371 -11.844 -8.969 1 96 94 LYS A N 1
ATOM 788 C CA . LYS A 1 94 ? 3.336 -11.562 -7.91 1 96 94 LYS A CA 1
ATOM 789 C C . LYS A 1 94 ? 3.258 -10.102 -7.469 1 96 94 LYS A C 1
ATOM 791 O O . LYS A 1 94 ? 3.484 -9.789 -6.301 1 96 94 LYS A O 1
ATOM 796 N N . PHE A 1 95 ? 2.887 -9.211 -8.305 1 96.5 95 PHE A N 1
ATOM 797 C CA . PHE A 1 95 ? 2.842 -7.789 -8.008 1 96.5 95 PHE A CA 1
ATOM 798 C C . PHE A 1 95 ? 1.709 -7.477 -7.035 1 96.5 95 PHE A C 1
ATOM 800 O O . PHE A 1 95 ? 1.71 -6.426 -6.391 1 96.5 95 PHE A O 1
ATOM 807 N N . LEU A 1 96 ? 0.769 -8.406 -6.871 1 97.69 96 LEU A N 1
ATOM 808 C CA . LEU A 1 96 ? -0.394 -8.164 -6.02 1 97.69 96 LEU A CA 1
ATOM 809 C C . LEU A 1 96 ? -0.153 -8.688 -4.609 1 97.69 96 LEU A C 1
ATOM 811 O O . LEU A 1 96 ? -0.919 -8.383 -3.691 1 97.69 96 LEU A O 1
ATOM 815 N N . VAL A 1 97 ? 0.907 -9.422 -4.41 1 96.38 97 VAL A N 1
ATOM 816 C CA . VAL A 1 97 ? 1.154 -10.109 -3.146 1 96.38 97 VAL A CA 1
ATOM 817 C C . VAL A 1 97 ? 1.26 -9.086 -2.018 1 96.38 97 VAL A C 1
ATOM 819 O O . VAL A 1 97 ? 0.618 -9.234 -0.976 1 96.38 97 VAL A O 1
ATOM 822 N N . SER A 1 98 ? 1.979 -8.062 -2.268 1 96.75 98 SER A N 1
ATOM 823 C CA . SER A 1 98 ? 2.188 -7.055 -1.232 1 96.75 98 SER A CA 1
ATOM 824 C C . SER A 1 98 ? 0.889 -6.324 -0.899 1 96.75 98 SER A C 1
ATOM 826 O O . SER A 1 98 ? 0.667 -5.934 0.249 1 96.75 98 SER A O 1
ATOM 828 N N . SER A 1 99 ? 0.068 -6.117 -1.897 1 98 99 SER A N 1
ATOM 829 C CA . SER A 1 99 ? -1.222 -5.48 -1.66 1 98 99 SER A CA 1
ATOM 830 C C . SER A 1 99 ? -2.086 -6.312 -0.721 1 98 99 SER A C 1
ATOM 832 O O . SER A 1 99 ? -2.674 -5.781 0.224 1 98 99 SER A O 1
ATOM 834 N N . ILE A 1 100 ? -2.068 -7.594 -0.952 1 97.88 100 ILE A N 1
ATOM 835 C CA . ILE A 1 100 ? -2.867 -8.508 -0.143 1 97.88 100 ILE A CA 1
ATOM 836 C C . ILE A 1 100 ? -2.285 -8.594 1.266 1 97.88 100 ILE A C 1
ATOM 838 O O . ILE A 1 100 ? -3.023 -8.555 2.252 1 97.88 100 ILE A O 1
ATOM 842 N N . ALA A 1 101 ? -1.039 -8.68 1.359 1 96.62 101 ALA A N 1
ATOM 843 C CA . ALA A 1 101 ? -0.362 -8.758 2.65 1 96.62 101 ALA A CA 1
ATOM 844 C C . ALA A 1 101 ? -0.633 -7.508 3.486 1 96.62 101 ALA A C 1
ATOM 846 O O . ALA A 1 101 ? -0.961 -7.605 4.672 1 96.62 101 ALA A O 1
ATOM 847 N N . MET A 1 102 ? -0.538 -6.359 2.875 1 97.12 102 MET A N 1
ATOM 848 C CA . MET A 1 102 ? -0.779 -5.102 3.576 1 97.12 102 MET A CA 1
ATOM 849 C C . MET A 1 102 ? -2.232 -5.004 4.031 1 97.12 102 MET A C 1
ATOM 851 O O . MET A 1 102 ? -2.514 -4.492 5.117 1 97.12 102 MET A O 1
ATOM 855 N N . TRP A 1 103 ? -3.068 -5.43 3.18 1 97.81 103 TRP A N 1
ATOM 856 C CA . TRP A 1 103 ? -4.488 -5.406 3.512 1 97.81 103 TRP A CA 1
ATOM 857 C C . TRP A 1 103 ? -4.789 -6.34 4.68 1 97.81 103 TRP A C 1
ATOM 859 O O . TRP A 1 103 ? -5.648 -6.039 5.516 1 97.81 103 TRP A O 1
ATOM 869 N N . THR A 1 104 ? -4.125 -7.383 4.754 1 96.94 104 THR A N 1
ATOM 870 C CA . THR A 1 104 ? -4.391 -8.406 5.758 1 96.94 104 THR A CA 1
ATOM 871 C C . THR A 1 104 ? -3.74 -8.039 7.09 1 96.94 104 THR A C 1
ATOM 873 O O . THR A 1 104 ? -4.289 -8.328 8.156 1 96.94 104 THR A O 1
ATOM 876 N N . SER A 1 105 ? -2.607 -7.453 7.047 1 96.12 105 SER A N 1
ATOM 877 C CA . SER A 1 105 ? -1.827 -7.164 8.25 1 96.12 105 SER A CA 1
ATOM 878 C C . SER A 1 105 ? -1.531 -5.672 8.367 1 96.12 105 SER A C 1
ATOM 880 O O . SER A 1 105 ? -0.554 -5.18 7.801 1 96.12 105 SER A O 1
ATOM 882 N N . PRO A 1 106 ? -2.264 -5.043 9.312 1 97 106 PRO A N 1
ATOM 883 C CA . PRO A 1 106 ? -1.988 -3.619 9.531 1 97 106 PRO A CA 1
ATOM 884 C C . PRO A 1 106 ? -0.563 -3.359 10.008 1 97 106 PRO A C 1
ATOM 886 O O . PRO A 1 106 ? 0.037 -2.342 9.656 1 97 106 PRO A O 1
ATOM 889 N N . ARG A 1 107 ? -0.036 -4.223 10.797 1 95.12 107 ARG A N 1
ATOM 890 C CA . ARG A 1 107 ? 1.341 -4.09 11.258 1 95.12 107 ARG A CA 1
ATOM 891 C C . ARG A 1 107 ? 2.318 -4.117 10.086 1 95.12 107 ARG A C 1
ATOM 893 O O . ARG A 1 107 ? 3.256 -3.32 10.039 1 95.12 107 ARG A O 1
ATOM 900 N N . TYR A 1 108 ? 2.084 -5.008 9.164 1 94.69 108 TYR A N 1
ATOM 901 C CA . TYR A 1 108 ? 2.916 -5.07 7.965 1 94.69 108 TYR A CA 1
ATOM 902 C C . TYR A 1 108 ? 2.754 -3.814 7.121 1 94.69 108 TYR A C 1
ATOM 904 O O . TYR A 1 108 ? 3.73 -3.285 6.59 1 94.69 108 TYR A O 1
ATOM 912 N N . ALA A 1 109 ? 1.539 -3.334 6.992 1 97 109 ALA A N 1
ATOM 913 C CA . ALA A 1 109 ? 1.275 -2.119 6.227 1 97 109 ALA A CA 1
ATOM 914 C C . ALA A 1 109 ? 2.057 -0.935 6.789 1 97 109 ALA A C 1
ATOM 916 O O . ALA A 1 109 ? 2.65 -0.16 6.039 1 97 109 ALA A O 1
ATOM 917 N N . ILE A 1 110 ? 2.104 -0.838 8.102 1 96.88 110 ILE A N 1
ATOM 918 C CA . ILE A 1 110 ? 2.826 0.245 8.758 1 96.88 110 ILE A CA 1
ATOM 919 C C . ILE A 1 110 ? 4.312 0.16 8.406 1 96.88 110 ILE A C 1
ATOM 921 O O . ILE A 1 110 ? 4.934 1.167 8.062 1 96.88 110 ILE A O 1
ATOM 925 N N . TYR A 1 111 ? 4.816 -1.011 8.453 1 95.44 111 TYR A N 1
ATOM 926 C CA . TYR A 1 111 ? 6.219 -1.225 8.125 1 95.44 111 TYR A CA 1
ATOM 927 C C . TYR A 1 111 ? 6.52 -0.761 6.703 1 95.44 111 TYR A C 1
ATOM 929 O O . TYR A 1 111 ? 7.512 -0.069 6.465 1 95.44 111 TYR A O 1
ATOM 937 N N . ILE A 1 112 ? 5.672 -1.119 5.785 1 96.25 112 ILE A N 1
ATOM 938 C CA . ILE A 1 112 ? 5.863 -0.76 4.383 1 96.25 112 ILE A CA 1
ATOM 939 C C . ILE A 1 112 ? 5.762 0.754 4.219 1 96.25 112 ILE A C 1
ATOM 941 O O . ILE A 1 112 ? 6.57 1.363 3.514 1 96.25 112 ILE A O 1
ATOM 945 N N . LEU A 1 113 ? 4.785 1.392 4.828 1 96.44 113 LEU A N 1
ATOM 946 C CA . LEU A 1 113 ? 4.586 2.83 4.684 1 96.44 113 LEU A CA 1
ATOM 947 C C . LEU A 1 113 ? 5.766 3.605 5.254 1 96.44 113 LEU A C 1
ATOM 949 O O . LEU A 1 113 ? 6.188 4.613 4.684 1 96.44 113 LEU A O 1
ATOM 953 N N . MET A 1 114 ? 6.344 3.119 6.367 1 95.12 114 MET A N 1
ATOM 954 C CA . MET A 1 114 ? 7.547 3.734 6.926 1 95.12 114 MET A CA 1
ATOM 955 C C . MET A 1 114 ? 8.734 3.561 5.98 1 95.12 114 MET A C 1
ATOM 957 O O . MET A 1 114 ? 9.531 4.48 5.809 1 95.12 114 MET A O 1
ATOM 961 N N . LEU A 1 115 ? 8.797 2.418 5.348 1 94.69 115 LEU A N 1
ATOM 962 C CA . LEU A 1 115 ? 9.836 2.154 4.359 1 94.69 115 LEU A CA 1
ATOM 963 C C . LEU A 1 115 ? 9.703 3.098 3.168 1 94.69 115 LEU A C 1
ATOM 965 O O . LEU A 1 115 ? 10.703 3.637 2.686 1 94.69 115 LEU A O 1
ATOM 969 N N . LEU A 1 116 ? 8.484 3.287 2.713 1 94.5 116 LEU A N 1
ATOM 970 C CA . LEU A 1 116 ? 8.234 4.164 1.572 1 94.5 116 LEU A CA 1
ATOM 971 C C . LEU A 1 116 ? 8.602 5.605 1.904 1 94.5 116 LEU A C 1
ATOM 973 O O . LEU A 1 116 ? 9.133 6.328 1.054 1 94.5 116 LEU A O 1
ATOM 977 N N . ASP A 1 117 ? 8.32 6.039 3.111 1 92.5 117 ASP A N 1
ATOM 978 C CA . ASP A 1 117 ? 8.703 7.383 3.539 1 92.5 117 ASP A CA 1
ATOM 979 C C 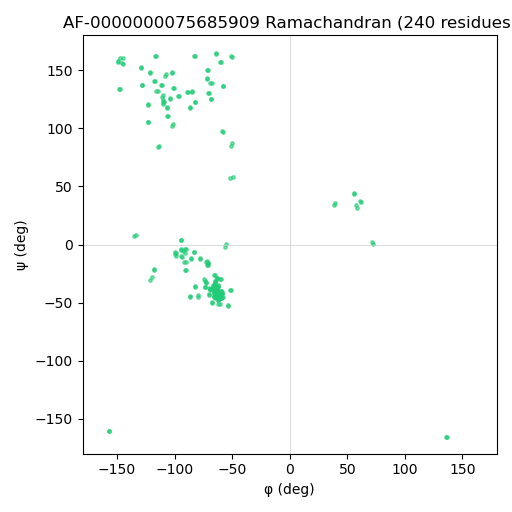. ASP A 1 117 ? 10.211 7.57 3.463 1 92.5 117 ASP A C 1
ATOM 981 O O . ASP A 1 117 ? 10.695 8.609 3 1 92.5 117 ASP A O 1
ATOM 985 N N . GLU A 1 118 ? 10.961 6.566 3.836 1 90.88 118 GLU A N 1
ATOM 986 C CA . GLU A 1 118 ? 12.414 6.613 3.803 1 90.88 118 GLU A CA 1
ATOM 987 C C . GLU A 1 118 ? 12.938 6.613 2.367 1 90.88 118 GLU A C 1
ATOM 989 O O . GLU A 1 118 ? 13.891 7.316 2.047 1 90.88 118 GLU A O 1
ATOM 994 N N . LEU A 1 119 ? 12.289 5.863 1.518 1 86.12 119 LEU A N 1
ATOM 995 C CA . LEU A 1 119 ? 12.727 5.707 0.136 1 86.12 119 LEU A CA 1
ATOM 996 C C . LEU A 1 119 ? 12.438 6.965 -0.675 1 86.12 119 LEU A C 1
ATOM 998 O O . LEU A 1 119 ? 13.227 7.352 -1.538 1 86.12 119 LEU A O 1
ATOM 1002 N N . CYS A 1 120 ? 11.336 7.609 -0.393 1 78.25 120 CYS A N 1
ATOM 1003 C CA . CYS A 1 120 ? 10.898 8.719 -1.228 1 78.25 120 CYS A CA 1
ATOM 1004 C C . CYS A 1 120 ? 11.453 10.047 -0.713 1 78.25 120 CYS A C 1
ATOM 1006 O O . CYS A 1 120 ? 11.523 11.023 -1.458 1 78.25 120 CYS A O 1
ATOM 1008 N N . THR A 1 121 ? 11.828 10.172 0.524 1 70.25 121 THR A N 1
ATOM 1009 C CA . THR A 1 121 ? 12.367 11.414 1.079 1 70.25 121 THR A CA 1
ATOM 1010 C C . THR A 1 121 ? 13.891 11.414 1.026 1 70.25 121 THR A C 1
ATOM 1012 O O . THR A 1 121 ? 14.523 12.453 1.228 1 70.25 121 THR A O 1
ATOM 1015 N N . LYS A 1 122 ? 14.531 10.32 0.59 1 61.91 122 LYS A N 1
ATOM 1016 C CA . LYS A 1 122 ? 15.977 10.312 0.364 1 61.91 122 LYS A CA 1
ATOM 1017 C C . LYS A 1 122 ? 16.312 10.711 -1.07 1 61.91 122 LYS A C 1
ATOM 1019 O O . LYS A 1 122 ? 15.578 10.367 -2.002 1 61.91 122 LYS A O 1
ATOM 1024 N N . MET B 1 1 ? 26.422 16.422 -8.438 1 27.34 1 MET B N 1
ATOM 1025 C CA . MET B 1 1 ? 25.359 17.297 -7.922 1 27.34 1 MET B CA 1
ATOM 1026 C C . MET B 1 1 ? 24.031 16.547 -7.836 1 27.34 1 MET B C 1
ATOM 1028 O O . MET B 1 1 ? 23.484 16.141 -8.859 1 27.34 1 MET B O 1
ATOM 1032 N N . THR B 1 2 ? 23.75 15.625 -7 1 37.56 2 THR B N 1
ATOM 1033 C CA . THR B 1 2 ? 22.688 14.68 -6.711 1 37.56 2 THR B CA 1
ATOM 1034 C C . THR B 1 2 ? 21.344 15.391 -6.617 1 37.56 2 THR B C 1
ATOM 1036 O O . THR B 1 2 ? 21.094 16.141 -5.672 1 37.56 2 THR B O 1
ATOM 1039 N N . THR B 1 3 ? 20.781 16.156 -7.605 1 42.59 3 THR B N 1
ATOM 1040 C CA . THR B 1 3 ? 19.797 17.203 -7.762 1 42.59 3 THR B CA 1
ATOM 1041 C C . THR B 1 3 ? 18.5 16.828 -7.055 1 42.59 3 THR B C 1
ATOM 1043 O O . THR B 1 3 ? 17.844 15.852 -7.426 1 42.59 3 THR B O 1
ATOM 1046 N N . SER B 1 4 ? 18.406 17.125 -5.832 1 51.28 4 SER B N 1
ATOM 1047 C CA . SER B 1 4 ? 17.312 16.703 -4.953 1 51.28 4 SER B CA 1
ATOM 1048 C C . SER B 1 4 ? 15.969 17.188 -5.469 1 51.28 4 SER B C 1
ATOM 1050 O O . SER B 1 4 ? 15.812 18.375 -5.785 1 51.28 4 SER B O 1
ATOM 1052 N N . VAL B 1 5 ? 15.156 16.344 -6.203 1 68 5 VAL B N 1
ATOM 1053 C CA . VAL B 1 5 ? 13.914 16.484 -6.945 1 68 5 VAL B CA 1
ATOM 1054 C C . VAL B 1 5 ? 12.82 17.047 -6.027 1 68 5 VAL B C 1
ATOM 1056 O O . VAL B 1 5 ? 11.805 17.562 -6.5 1 68 5 VAL B O 1
ATOM 1059 N N . ILE B 1 6 ? 13.18 17.281 -4.664 1 77.12 6 ILE B N 1
ATOM 1060 C CA . ILE B 1 6 ? 12.156 17.797 -3.754 1 77.12 6 ILE B CA 1
ATOM 1061 C C . ILE B 1 6 ? 12.477 19.234 -3.385 1 77.12 6 ILE B C 1
ATOM 1063 O O . ILE B 1 6 ? 13.609 19.562 -3.041 1 77.12 6 ILE B O 1
ATOM 1067 N N . VAL B 1 7 ? 11.609 20.203 -3.494 1 83.38 7 VAL B N 1
ATOM 1068 C CA . VAL B 1 7 ? 11.758 21.625 -3.197 1 83.38 7 VAL B CA 1
ATOM 1069 C C . VAL B 1 7 ? 10.828 22.016 -2.049 1 83.38 7 VAL B C 1
ATOM 1071 O O . VAL B 1 7 ? 9.656 21.609 -2.023 1 83.38 7 VAL B O 1
ATOM 1074 N N . HIS B 1 8 ? 11.398 22.75 -1.032 1 87.94 8 HIS B N 1
ATOM 1075 C CA . HIS B 1 8 ? 10.609 23.281 0.073 1 87.94 8 HIS B CA 1
ATOM 1076 C C . HIS B 1 8 ? 10.375 24.781 -0.095 1 87.94 8 HIS B C 1
ATOM 1078 O O . HIS B 1 8 ? 11.305 25.531 -0.408 1 87.94 8 HIS B O 1
ATOM 1084 N N . GLU B 1 9 ? 9.164 25.188 -0.059 1 89.69 9 GLU B N 1
ATOM 1085 C CA . GLU B 1 9 ? 8.797 26.609 -0.093 1 89.69 9 GLU B CA 1
ATOM 1086 C C . GLU B 1 9 ? 7.953 26.984 1.121 1 89.69 9 GLU B C 1
ATOM 1088 O O . GLU B 1 9 ? 6.852 26.469 1.305 1 89.69 9 GLU B O 1
ATOM 1093 N N . ALA B 1 10 ? 8.484 27.969 1.912 1 92.69 10 ALA B N 1
ATOM 1094 C CA . ALA B 1 10 ? 7.785 28.359 3.131 1 92.69 10 ALA B CA 1
ATOM 1095 C C . ALA B 1 10 ? 6.5 29.125 2.803 1 92.69 10 ALA B C 1
ATOM 1097 O O . ALA B 1 10 ? 6.5 30.016 1.954 1 92.69 10 ALA B O 1
ATOM 1098 N N . ILE B 1 11 ? 5.391 28.734 3.389 1 92.5 11 ILE B N 1
ATOM 1099 C CA . ILE B 1 11 ? 4.152 29.516 3.365 1 92.5 11 ILE B CA 1
ATOM 1100 C C . ILE B 1 11 ? 4.152 30.516 4.508 1 92.5 11 ILE B C 1
ATOM 1102 O O . ILE B 1 11 ? 3.871 31.703 4.297 1 92.5 11 ILE B O 1
ATOM 1106 N N . ASN B 1 12 ? 4.562 30.016 5.695 1 93.56 12 ASN B N 1
ATOM 1107 C CA . ASN B 1 12 ? 4.828 30.781 6.91 1 93.56 12 ASN B CA 1
ATOM 1108 C C . ASN B 1 12 ? 5.777 30.047 7.848 1 93.56 12 ASN B C 1
ATOM 1110 O O . ASN B 1 12 ? 6.523 29.172 7.414 1 93.56 12 ASN B O 1
ATOM 1114 N N . GLU B 1 13 ? 5.793 30.406 9.086 1 93.19 13 GLU B N 1
ATOM 1115 C CA . GLU B 1 13 ? 6.746 29.828 10.023 1 93.19 13 GLU B CA 1
ATOM 1116 C C . GLU B 1 13 ? 6.375 28.375 10.359 1 93.19 13 GLU B C 1
ATOM 1118 O O . GLU B 1 13 ? 7.227 27.594 10.773 1 93.19 13 GLU B O 1
ATOM 1123 N N . GLU B 1 14 ? 5.145 28.031 10.016 1 95.62 14 GLU B N 1
ATOM 1124 C CA . GLU B 1 14 ? 4.66 26.75 10.523 1 95.62 14 GLU B CA 1
ATOM 1125 C C . GLU B 1 14 ? 4.352 25.797 9.383 1 95.62 14 GLU B C 1
ATOM 1127 O O . GLU B 1 14 ? 4.309 24.578 9.586 1 95.62 14 GLU B O 1
ATOM 1132 N N . TYR B 1 15 ? 4.141 26.375 8.219 1 95.94 15 TYR B N 1
ATOM 1133 C CA . TYR B 1 15 ? 3.705 25.547 7.094 1 95.94 15 TYR B CA 1
ATOM 1134 C C . TYR B 1 15 ? 4.57 25.797 5.867 1 95.94 15 TYR B C 1
ATOM 1136 O O . TYR B 1 15 ? 5.117 26.891 5.695 1 95.94 15 TYR B O 1
ATOM 1144 N N . GLU B 1 16 ? 4.668 24.766 5.039 1 95.19 16 GLU B N 1
ATOM 1145 C CA . GLU B 1 16 ? 5.469 24.859 3.824 1 95.19 16 GLU B CA 1
ATOM 1146 C C . GLU B 1 16 ? 4.844 24.062 2.684 1 95.19 16 GLU B C 1
ATOM 1148 O O . GLU B 1 16 ? 4.031 23.172 2.92 1 95.19 16 GLU B O 1
ATOM 1153 N N . TYR B 1 17 ? 5.211 24.516 1.477 1 92.75 17 TYR B N 1
ATOM 1154 C CA . TYR B 1 17 ? 4.961 23.703 0.288 1 92.75 17 TYR B CA 1
ATOM 1155 C C . TYR B 1 17 ? 6.125 22.75 0.024 1 92.75 17 TYR B C 1
ATOM 1157 O O . TYR B 1 17 ? 7.289 23.141 0.138 1 92.75 17 TYR B O 1
ATOM 1165 N N . ILE B 1 18 ? 5.68 21.516 -0.19 1 90.12 18 ILE B N 1
ATOM 1166 C CA . ILE B 1 18 ? 6.656 20.547 -0.661 1 90.12 18 ILE B CA 1
ATOM 1167 C C . ILE B 1 18 ? 6.359 20.172 -2.111 1 90.12 18 ILE B C 1
ATOM 1169 O O . ILE B 1 18 ? 5.254 19.734 -2.43 1 90.12 18 ILE B O 1
ATOM 1173 N N . GLN B 1 19 ? 7.328 20.391 -2.934 1 85.19 19 GLN B N 1
ATOM 1174 C CA . GLN B 1 19 ? 7.129 20.109 -4.352 1 85.19 19 GLN B CA 1
ATOM 1175 C C . GLN B 1 19 ? 7.957 18.906 -4.805 1 85.19 19 GLN B C 1
ATOM 1177 O O . GLN B 1 19 ? 9.156 18.844 -4.531 1 85.19 19 GLN B O 1
ATOM 1182 N N . TYR B 1 20 ? 7.16 17.984 -5.363 1 74.38 20 TYR B N 1
ATOM 1183 C CA . TYR B 1 20 ? 7.809 16.828 -5.98 1 74.38 20 TYR B CA 1
ATOM 1184 C C . TYR B 1 20 ? 7.852 16.984 -7.496 1 74.38 20 TYR B C 1
ATOM 1186 O O . TYR B 1 20 ? 6.828 17.266 -8.125 1 74.38 20 TYR B O 1
ATOM 1194 N N . ASN B 1 21 ? 8.883 16.734 -8.141 1 67.31 21 ASN B N 1
ATOM 1195 C CA . ASN B 1 21 ? 9.117 16.844 -9.578 1 67.31 21 ASN B CA 1
ATOM 1196 C C . ASN B 1 21 ? 8.43 18.078 -10.164 1 67.31 21 ASN B C 1
ATOM 1198 O O . ASN B 1 21 ? 7.879 18.016 -11.266 1 67.31 21 ASN B O 1
ATOM 1202 N N . LYS B 1 22 ? 8.312 19.172 -9.508 1 61.47 22 LYS B N 1
ATOM 1203 C CA . LYS B 1 22 ? 7.812 20.484 -9.898 1 61.47 22 LYS B CA 1
ATOM 1204 C C . LYS B 1 22 ? 6.297 20.469 -10.062 1 61.47 22 LYS B C 1
ATOM 1206 O O . LYS B 1 22 ? 5.699 21.469 -10.461 1 61.47 22 LYS B O 1
ATOM 1211 N N . GLN B 1 23 ? 5.699 19.438 -9.859 1 63.69 23 GLN B N 1
ATOM 1212 C CA . GLN B 1 23 ? 4.281 19.406 -10.188 1 63.69 23 GLN B CA 1
ATOM 1213 C C . GLN B 1 23 ? 3.432 19.109 -8.961 1 63.69 23 GLN B C 1
ATOM 1215 O O . GLN B 1 23 ? 2.324 19.625 -8.82 1 63.69 23 GLN B O 1
ATOM 1220 N N . LEU B 1 24 ? 4.023 18.422 -8.086 1 71.25 24 LEU B N 1
ATOM 1221 C CA . LEU B 1 24 ? 3.164 17.984 -6.988 1 71.25 24 LEU B CA 1
ATOM 1222 C C . LEU B 1 24 ? 3.471 18.766 -5.711 1 71.25 24 LEU B C 1
ATOM 1224 O O . LEU B 1 24 ? 4.602 18.75 -5.227 1 71.25 24 LEU B O 1
ATOM 1228 N N . ARG B 1 25 ? 2.426 19.609 -5.406 1 86 25 ARG B N 1
ATOM 1229 C CA . ARG B 1 25 ? 2.627 20.453 -4.234 1 86 25 ARG B CA 1
ATOM 1230 C C . ARG B 1 25 ? 1.789 19.969 -3.057 1 86 25 ARG B C 1
ATOM 1232 O O . ARG B 1 25 ? 0.564 19.875 -3.156 1 86 25 ARG B O 1
ATOM 1239 N N . LEU B 1 26 ? 2.512 19.609 -2.059 1 94.12 26 LEU B N 1
ATOM 1240 C CA . LEU B 1 26 ? 1.864 19.219 -0.812 1 94.12 26 LEU B CA 1
ATOM 1241 C C . LEU B 1 26 ? 2.055 20.297 0.26 1 94.12 26 LEU B C 1
ATOM 1243 O O . LEU B 1 26 ? 3.064 21 0.261 1 94.12 26 LEU B O 1
ATOM 1247 N N . ILE B 1 27 ? 1.057 20.438 1.099 1 96.31 27 ILE B N 1
ATOM 1248 C CA . ILE B 1 27 ? 1.174 21.344 2.244 1 96.31 27 ILE B CA 1
ATOM 1249 C C . ILE B 1 27 ? 1.564 20.547 3.486 1 96.31 27 ILE B C 1
ATOM 1251 O O . ILE B 1 27 ? 0.904 19.562 3.836 1 96.31 27 ILE B O 1
ATOM 1255 N N . ARG B 1 28 ? 2.576 20.984 4.109 1 96.44 28 ARG B N 1
ATOM 1256 C CA . ARG B 1 28 ? 3.115 20.266 5.254 1 96.44 28 ARG B CA 1
ATOM 1257 C C . ARG B 1 28 ? 3.27 21.188 6.461 1 96.44 28 ARG B C 1
ATOM 1259 O O . ARG B 1 28 ? 3.664 22.344 6.316 1 96.44 28 ARG B O 1
ATOM 1266 N N . SER B 1 29 ? 2.898 20.672 7.578 1 96.88 29 SER B N 1
ATOM 1267 C CA . SER B 1 29 ? 3.225 21.312 8.852 1 96.88 29 SER B CA 1
ATOM 1268 C C . SER B 1 29 ? 4.637 20.969 9.305 1 96.88 29 SER B C 1
ATOM 1270 O O . SER B 1 29 ? 4.941 19.797 9.539 1 96.88 29 SER B O 1
ATOM 1272 N N . VAL B 1 30 ? 5.453 21.891 9.523 1 93.44 30 VAL B N 1
ATOM 1273 C CA . VAL B 1 30 ? 6.867 21.688 9.82 1 93.44 30 VAL B CA 1
ATOM 1274 C C . VAL B 1 30 ? 7.031 21.141 11.234 1 93.44 30 VAL B C 1
ATOM 1276 O O . VAL B 1 30 ? 7.875 20.266 11.469 1 93.44 30 VAL B O 1
ATOM 1279 N N . LYS B 1 31 ? 6.246 21.484 12.117 1 93.56 31 LYS B N 1
ATOM 1280 C CA . LYS B 1 31 ? 6.414 21.188 13.531 1 93.56 31 LYS B CA 1
ATOM 1281 C C . LYS B 1 31 ? 6.133 19.703 13.82 1 93.56 31 LYS B C 1
ATOM 1283 O O . LYS B 1 31 ? 6.758 19.109 14.695 1 93.56 31 LYS B O 1
ATOM 1288 N N . ASP B 1 32 ? 5.273 19.172 13.07 1 94.56 32 ASP B N 1
ATOM 1289 C CA . ASP B 1 32 ? 4.852 17.828 13.477 1 94.56 32 ASP B CA 1
ATOM 1290 C C . ASP B 1 32 ? 4.844 16.875 12.281 1 94.56 32 ASP B C 1
ATOM 1292 O O . ASP B 1 32 ? 4.348 15.75 12.383 1 94.56 32 ASP B O 1
ATOM 1296 N N . ASP B 1 33 ? 5.316 17.219 11.148 1 93.75 33 ASP B N 1
ATOM 1297 C CA . ASP B 1 33 ? 5.473 16.391 9.961 1 93.75 33 ASP B CA 1
ATOM 1298 C C . ASP B 1 33 ? 4.125 15.859 9.477 1 93.75 33 ASP B C 1
ATOM 1300 O O . ASP B 1 33 ? 4.016 14.688 9.094 1 93.75 33 ASP B O 1
ATOM 1304 N N . MET B 1 34 ? 3.15 16.703 9.594 1 97.31 34 MET B N 1
ATOM 1305 C CA . MET B 1 34 ? 1.822 16.359 9.094 1 97.31 34 MET B CA 1
ATOM 1306 C C . MET B 1 34 ? 1.54 17.047 7.766 1 97.31 34 MET B C 1
ATOM 1308 O O . MET B 1 34 ? 2.008 18.172 7.527 1 97.31 34 MET B O 1
ATOM 1312 N N . TYR B 1 35 ? 0.761 16.391 6.926 1 97.12 35 TYR B N 1
ATOM 1313 C CA . TYR B 1 35 ? 0.416 16.891 5.602 1 97.12 35 TYR B CA 1
ATOM 1314 C C . TYR B 1 35 ? -1.088 17.109 5.473 1 97.12 35 TYR B C 1
ATOM 1316 O O . TYR B 1 35 ? -1.881 16.312 5.977 1 97.12 35 TYR B O 1
ATOM 1324 N N . GLN B 1 36 ? -1.368 18.188 4.793 1 97.75 36 GLN B N 1
ATOM 1325 C CA . GLN B 1 36 ? -2.777 18.438 4.508 1 97.75 36 GLN B CA 1
ATOM 1326 C C . GLN B 1 36 ? -3.326 17.406 3.521 1 97.75 36 GLN B C 1
ATOM 1328 O O . GLN B 1 36 ? -2.795 17.25 2.422 1 97.75 36 GLN B O 1
ATOM 1333 N N . MET B 1 37 ? -4.383 16.75 3.891 1 97.75 37 MET B N 1
ATOM 1334 C CA . MET B 1 37 ? -4.918 15.648 3.092 1 97.75 37 MET B CA 1
ATOM 1335 C C . MET B 1 37 ? -5.41 16.156 1.738 1 97.75 37 MET B C 1
ATOM 1337 O O . MET B 1 37 ? -5.176 15.516 0.711 1 97.75 37 MET B O 1
ATOM 1341 N N . GLN B 1 38 ? -6.02 17.344 1.749 1 95.94 38 GLN B N 1
ATOM 1342 C CA . GLN B 1 38 ? -6.535 17.875 0.495 1 95.94 38 GLN B CA 1
ATOM 1343 C C . GLN B 1 38 ? -5.406 18.125 -0.5 1 95.94 38 GLN B C 1
ATOM 1345 O O . GLN B 1 38 ? -5.578 17.938 -1.705 1 95.94 38 GLN B O 1
ATOM 1350 N N . SER B 1 39 ? -4.34 18.562 -0.022 1 96.12 39 SER B N 1
ATOM 1351 C CA . SER B 1 39 ? -3.209 18.812 -0.908 1 96.12 39 SER B CA 1
ATOM 1352 C C . SER B 1 39 ? -2.693 17.516 -1.525 1 96.12 39 SER B C 1
ATOM 1354 O O . SER B 1 39 ? -2.23 17.516 -2.668 1 96.12 39 SER B O 1
ATOM 1356 N N . ILE B 1 40 ? -2.766 16.422 -0.846 1 95.88 40 ILE B N 1
ATOM 1357 C CA . ILE B 1 40 ? -2.367 15.109 -1.354 1 95.88 40 ILE B CA 1
ATOM 1358 C C . ILE B 1 40 ? -3.318 14.672 -2.467 1 95.88 40 ILE B C 1
ATOM 1360 O O . ILE B 1 40 ? -2.877 14.281 -3.551 1 95.88 40 ILE B O 1
ATOM 1364 N N . LEU B 1 41 ? -4.598 14.773 -2.191 1 96.31 41 LEU B N 1
ATOM 1365 C CA . LEU B 1 41 ? -5.609 14.383 -3.166 1 96.31 41 LEU B CA 1
ATOM 1366 C C . LEU B 1 41 ? -5.477 15.195 -4.445 1 96.31 41 LEU B C 1
ATOM 1368 O O . LEU B 1 41 ? -5.543 14.648 -5.547 1 96.31 41 LEU B O 1
ATOM 1372 N N . THR B 1 42 ? -5.242 16.469 -4.227 1 93.5 42 THR B N 1
ATOM 1373 C CA . THR B 1 42 ? -5.07 17.344 -5.371 1 93.5 42 THR B CA 1
ATOM 1374 C C . THR B 1 42 ? -3.824 16.969 -6.168 1 93.5 42 THR B C 1
ATOM 1376 O O . THR B 1 42 ? -3.865 16.891 -7.398 1 93.5 42 THR B O 1
ATOM 1379 N N . ALA B 1 43 ? -2.791 16.75 -5.492 1 92.56 43 ALA B N 1
ATOM 1380 C CA . ALA B 1 43 ? -1.527 16.391 -6.133 1 92.56 43 ALA B CA 1
ATOM 1381 C C . ALA B 1 43 ? -1.666 15.102 -6.938 1 92.56 43 ALA B C 1
ATOM 1383 O O . ALA B 1 43 ? -1.024 14.938 -7.98 1 92.56 43 ALA B O 1
ATOM 1384 N N . CYS B 1 44 ? -2.533 14.203 -6.539 1 93.38 44 CYS B N 1
ATOM 1385 C CA . CYS B 1 44 ? -2.717 12.906 -7.184 1 93.38 44 CYS B CA 1
ATOM 1386 C C . CYS B 1 44 ? -3.846 12.969 -8.211 1 93.38 44 CYS B C 1
ATOM 1388 O O . CYS B 1 44 ? -4.238 11.938 -8.766 1 93.38 44 CYS B O 1
ATOM 1390 N N . PHE B 1 45 ? -4.398 14.102 -8.414 1 92.56 45 PHE B N 1
ATOM 1391 C CA . PHE B 1 45 ? -5.5 14.281 -9.352 1 92.56 45 PHE B CA 1
ATOM 1392 C C . PHE B 1 45 ? -6.66 13.352 -9.008 1 92.56 45 PHE B C 1
ATOM 1394 O O . PHE B 1 45 ? -7.195 12.672 -9.883 1 92.56 45 PHE B O 1
ATOM 1401 N N . ALA B 1 46 ? -6.941 13.297 -7.75 1 95.12 46 ALA B N 1
ATOM 1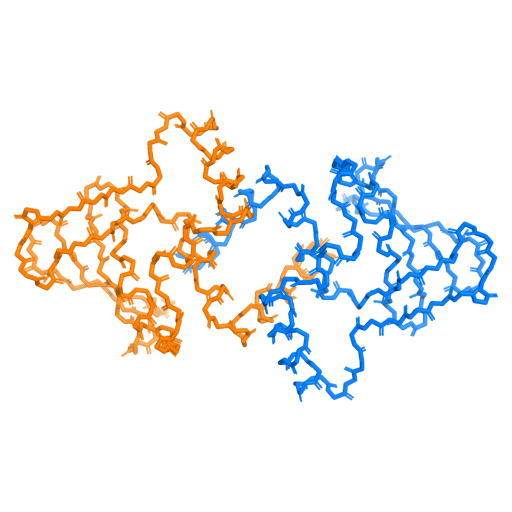402 C CA . ALA B 1 46 ? -8.016 12.422 -7.273 1 95.12 46 ALA B CA 1
ATOM 1403 C C . ALA B 1 46 ? -9.344 12.773 -7.938 1 95.12 46 ALA B C 1
ATOM 1405 O O . ALA B 1 46 ? -9.672 13.953 -8.102 1 95.12 46 ALA B O 1
ATOM 1406 N N . PRO B 1 47 ? -10.055 11.75 -8.336 1 95.56 47 PRO B N 1
ATOM 1407 C CA . PRO B 1 47 ? -11.406 12.039 -8.836 1 95.56 47 PRO B CA 1
ATOM 1408 C C . PRO B 1 47 ? -12.312 12.625 -7.758 1 95.56 47 PRO B C 1
ATOM 1410 O O . PRO B 1 47 ? -12.023 12.508 -6.566 1 95.56 47 PRO B O 1
ATOM 1413 N N . GLU B 1 48 ? -13.414 13.203 -8.117 1 94.12 48 GLU B N 1
ATOM 1414 C CA . GLU B 1 48 ? -14.305 13.938 -7.23 1 94.12 48 GLU B CA 1
ATOM 1415 C C . GLU B 1 48 ? -14.938 13.016 -6.195 1 94.12 48 GLU B C 1
ATOM 1417 O O . GLU B 1 48 ? -15.258 13.445 -5.086 1 94.12 48 GLU B O 1
ATOM 1422 N N . ASN B 1 49 ? -15.039 11.812 -6.531 1 93.81 49 ASN B N 1
ATOM 1423 C CA . ASN B 1 49 ? -15.719 10.883 -5.633 1 93.81 49 ASN B CA 1
ATOM 1424 C C . ASN B 1 49 ? -14.781 10.367 -4.543 1 93.81 49 ASN B C 1
ATOM 1426 O O . ASN B 1 49 ? -15.219 9.664 -3.629 1 93.81 49 ASN B O 1
ATOM 1430 N N . LYS B 1 50 ? -13.602 10.695 -4.633 1 96.44 50 LYS B N 1
ATOM 1431 C CA . LYS B 1 50 ? -12.656 10.336 -3.576 1 96.44 50 LYS B CA 1
ATOM 1432 C C . LYS B 1 50 ? -12.367 11.523 -2.672 1 96.44 50 LYS B C 1
ATOM 1434 O O . LYS B 1 50 ? -11.555 12.391 -3.016 1 96.44 50 LYS B O 1
ATOM 1439 N N . THR B 1 51 ? -13.008 11.477 -1.513 1 96.12 51 THR B N 1
ATOM 1440 C CA . THR B 1 51 ? -12.875 12.523 -0.511 1 96.12 51 THR B CA 1
ATOM 1441 C C . THR B 1 51 ? -12.227 11.984 0.76 1 96.12 51 THR B C 1
ATOM 1443 O O . THR B 1 51 ? -12.141 10.773 0.951 1 96.12 51 THR B O 1
ATOM 1446 N N . PRO B 1 52 ? -11.727 12.906 1.596 1 96.62 52 PRO B N 1
ATOM 1447 C CA . PRO B 1 52 ? -11.172 12.445 2.87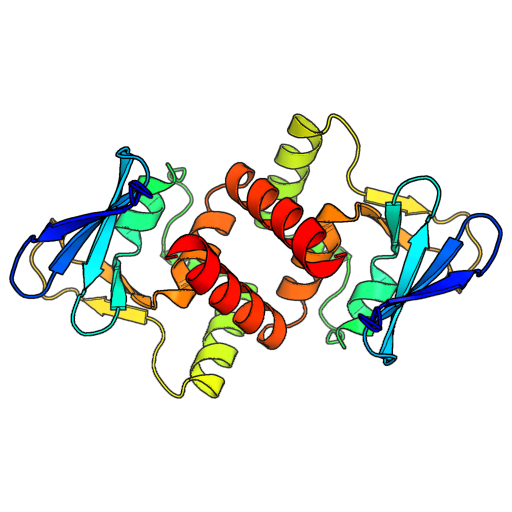5 1 96.62 52 PRO B CA 1
ATOM 1448 C C . PRO B 1 52 ? -12.133 11.547 3.645 1 96.62 52 PRO B C 1
ATOM 1450 O O . PRO B 1 52 ? -11.727 10.508 4.172 1 96.62 52 PRO B O 1
ATOM 1453 N N . ASN B 1 53 ? -13.359 11.914 3.586 1 95.88 53 ASN B N 1
ATOM 1454 C CA . ASN B 1 53 ? -14.352 11.117 4.301 1 95.88 53 ASN B CA 1
ATOM 1455 C C . ASN B 1 53 ? -14.43 9.695 3.768 1 95.88 53 ASN B C 1
ATOM 1457 O O . ASN B 1 53 ? -14.57 8.742 4.539 1 95.88 53 ASN B O 1
ATOM 1461 N N . GLU B 1 54 ? -14.375 9.523 2.484 1 96.75 54 GLU B N 1
ATOM 1462 C CA . GLU B 1 54 ? -14.422 8.203 1.868 1 96.75 54 GLU B CA 1
ATOM 1463 C C . GLU B 1 54 ? -13.242 7.34 2.324 1 96.75 54 GLU B C 1
ATOM 1465 O O . GLU B 1 54 ? -13.406 6.145 2.574 1 96.75 54 GLU B O 1
ATOM 1470 N N . TRP B 1 55 ? -12.094 7.949 2.406 1 97.56 55 TRP B N 1
ATOM 1471 C CA . TRP B 1 55 ? -10.914 7.211 2.848 1 97.56 55 TRP B CA 1
ATOM 1472 C C . TRP B 1 55 ? -11.055 6.773 4.301 1 97.56 55 TRP B C 1
ATOM 1474 O O . TRP B 1 55 ? -10.734 5.637 4.648 1 97.56 55 TRP B O 1
ATOM 1484 N N . PHE B 1 56 ? -11.562 7.633 5.164 1 97.12 56 PHE B N 1
ATOM 1485 C CA . PHE B 1 56 ? -11.68 7.355 6.59 1 97.12 56 PHE B CA 1
ATOM 1486 C C . PHE B 1 56 ? -12.766 6.32 6.852 1 97.12 56 PHE B C 1
ATOM 1488 O O . PHE B 1 56 ? -12.781 5.68 7.91 1 97.12 56 PHE B O 1
ATOM 1495 N N . GLU B 1 57 ? -13.664 6.094 5.898 1 96.38 57 GLU B N 1
ATOM 1496 C CA . GLU B 1 57 ? -14.773 5.164 6.078 1 96.38 57 GLU B CA 1
ATOM 1497 C C . GLU B 1 57 ? -14.352 3.734 5.746 1 96.38 57 GLU B C 1
ATOM 1499 O O . GLU B 1 57 ? -15.078 2.783 6.051 1 96.38 57 GLU B O 1
ATOM 1504 N N . LEU B 1 58 ? -13.227 3.59 5.152 1 96.12 58 LEU B N 1
ATOM 1505 C CA . LEU B 1 58 ? -12.742 2.258 4.805 1 96.12 58 LEU B CA 1
ATOM 1506 C C . LEU B 1 58 ? -12.398 1.459 6.055 1 96.12 58 LEU B C 1
ATOM 1508 O O . LEU B 1 58 ? -11.789 1.99 6.988 1 96.12 58 LEU B O 1
ATOM 1512 N N . ASN B 1 59 ? -12.758 0.196 6.02 1 96 59 ASN B N 1
ATOM 1513 C CA . ASN B 1 59 ? -12.375 -0.68 7.121 1 96 59 ASN B CA 1
ATOM 1514 C C . ASN B 1 59 ? -10.859 -0.807 7.23 1 96 59 ASN B C 1
ATOM 1516 O O . ASN B 1 59 ? -10.305 -0.802 8.336 1 96 59 ASN B O 1
ATOM 1520 N N . SER B 1 60 ? -10.195 -0.911 6.094 1 95.56 60 SER B N 1
ATOM 1521 C CA . SER B 1 60 ? -8.742 -1.042 6.082 1 95.56 60 SER B CA 1
ATOM 1522 C C . SER B 1 60 ? -8.07 0.182 6.695 1 95.56 60 SER B C 1
ATOM 1524 O O . SER B 1 60 ? -7.043 0.062 7.359 1 95.56 60 SER B O 1
ATOM 1526 N N . THR B 1 61 ? -8.656 1.388 6.453 1 97.69 61 THR B N 1
ATOM 1527 C CA . THR B 1 61 ? -8.133 2.617 7.039 1 97.69 61 THR B CA 1
ATOM 1528 C C . THR B 1 61 ? -8.273 2.596 8.555 1 97.69 61 THR B C 1
ATOM 1530 O O . THR B 1 61 ? -7.328 2.932 9.273 1 97.69 61 THR B O 1
ATOM 1533 N N . HIS B 1 62 ? -9.422 2.176 9.031 1 97.5 62 HIS B N 1
ATOM 1534 C CA . HIS B 1 62 ? -9.648 2.09 10.469 1 97.5 62 HIS B CA 1
ATOM 1535 C C . HIS B 1 62 ? -8.641 1.153 11.125 1 97.5 62 HIS B C 1
ATOM 1537 O O . HIS B 1 62 ? -8.07 1.485 12.172 1 97.5 62 HIS B O 1
ATOM 1543 N N . GLU B 1 63 ? -8.445 0.002 10.531 1 97.25 63 GLU B N 1
ATOM 1544 C CA . GLU B 1 63 ? -7.492 -0.966 11.062 1 97.25 63 GLU B CA 1
ATOM 1545 C C . GLU B 1 63 ? -6.078 -0.397 11.07 1 97.25 63 GLU B C 1
ATOM 1547 O O . GLU B 1 63 ? -5.344 -0.553 12.047 1 97.25 63 GLU B O 1
ATOM 1552 N N . LEU B 1 64 ? -5.746 0.241 10.008 1 97.69 64 LEU B N 1
ATOM 1553 C CA . LEU B 1 64 ? -4.426 0.844 9.859 1 97.69 64 LEU B CA 1
ATOM 1554 C C . LEU B 1 64 ? -4.184 1.9 10.938 1 97.69 64 LEU B C 1
ATOM 1556 O O . LEU B 1 64 ? -3.172 1.86 11.633 1 97.69 64 LEU B O 1
ATOM 1560 N N . LEU B 1 65 ? -5.129 2.818 11.07 1 97.75 65 LEU B N 1
ATOM 1561 C CA . LEU B 1 65 ? -5 3.914 12.023 1 97.75 65 LEU B CA 1
ATOM 1562 C C . LEU B 1 65 ? -4.941 3.387 13.453 1 97.75 65 LEU B C 1
ATOM 1564 O O . LEU B 1 65 ? -4.133 3.852 14.258 1 97.75 65 LEU B O 1
ATOM 1568 N N . SER B 1 66 ? -5.773 2.418 13.742 1 97.44 66 SER B N 1
ATOM 1569 C CA . SER B 1 66 ? -5.793 1.827 15.078 1 97.44 66 SER B CA 1
ATOM 1570 C C . SER B 1 66 ? -4.449 1.195 15.422 1 97.44 66 SER B C 1
ATOM 1572 O O . SER B 1 66 ? -3.91 1.425 16.5 1 97.44 66 SER B O 1
ATOM 1574 N N . GLU B 1 67 ? -3.951 0.448 14.5 1 96.44 67 GLU B N 1
ATOM 1575 C CA . GLU B 1 67 ? -2.658 -0.195 14.711 1 96.44 67 GLU B CA 1
ATOM 1576 C C . GLU B 1 67 ? -1.544 0.839 14.852 1 96.44 67 GLU B C 1
ATOM 1578 O O . GLU B 1 67 ? -0.68 0.713 15.719 1 96.44 67 GLU B O 1
ATOM 1583 N N . PHE B 1 68 ? -1.596 1.809 14.016 1 95.25 68 PHE B N 1
ATOM 1584 C CA . PHE B 1 68 ? -0.574 2.85 14.016 1 95.25 68 PHE B CA 1
ATOM 1585 C C . PHE B 1 68 ? -0.57 3.605 15.336 1 95.25 68 PHE B C 1
ATOM 1587 O O . PHE B 1 68 ? 0.492 3.885 15.898 1 95.25 68 PHE B O 1
ATOM 1594 N N . GLU B 1 69 ? -1.672 3.967 15.742 1 95.56 69 GLU B N 1
ATOM 1595 C CA . GLU B 1 69 ? -1.797 4.711 17 1 95.56 69 GLU B CA 1
ATOM 1596 C C . GLU B 1 69 ? -1.364 3.863 18.188 1 95.56 69 GLU B C 1
ATOM 1598 O O . GLU B 1 69 ? -0.814 4.387 19.156 1 95.56 69 GLU B O 1
ATOM 1603 N N . HIS B 1 70 ? -1.569 2.629 18.047 1 94.19 70 HIS B N 1
ATOM 1604 C CA . HIS B 1 70 ? -1.104 1.713 19.078 1 94.19 70 HIS B CA 1
ATOM 1605 C C . HIS B 1 70 ? 0.418 1.628 19.094 1 94.19 70 HIS B C 1
ATOM 1607 O O . HIS B 1 70 ? 1.029 1.584 20.172 1 94.19 70 HIS B O 1
ATOM 1613 N N . VAL B 1 71 ? 1.022 1.647 17.938 1 90.75 71 VAL B N 1
ATOM 1614 C CA . VAL B 1 71 ? 2.465 1.475 17.797 1 90.75 71 VAL B CA 1
ATOM 1615 C C . VAL B 1 71 ? 3.176 2.789 18.109 1 90.75 71 VAL B C 1
ATOM 1617 O O . VAL B 1 71 ? 4.18 2.805 18.828 1 90.75 71 VAL B O 1
ATOM 1620 N N . GLU B 1 72 ? 2.652 3.861 17.562 1 89.31 72 GLU B N 1
ATOM 1621 C CA . GLU B 1 72 ? 3.314 5.16 17.672 1 89.31 72 GLU B CA 1
ATOM 1622 C C . GLU B 1 72 ? 2.854 5.926 18.906 1 89.31 72 GLU B C 1
ATOM 1624 O O . GLU B 1 72 ? 3.48 6.91 19.297 1 89.31 72 GLU B O 1
ATOM 1629 N N . LEU B 1 73 ? 1.747 5.539 19.562 1 90.25 73 LEU B N 1
ATOM 1630 C CA . LEU B 1 73 ? 1.18 6.137 20.766 1 90.25 73 LEU B CA 1
ATOM 1631 C C . LEU B 1 73 ? 0.852 7.609 20.531 1 90.25 73 LEU B C 1
ATOM 1633 O O . LEU B 1 73 ? 1.117 8.445 21.391 1 90.25 73 LEU B O 1
ATOM 1637 N N . LYS B 1 74 ? 0.517 7.992 19.391 1 92.38 74 LYS B N 1
ATOM 1638 C CA . LYS B 1 74 ? 0.063 9.328 19.031 1 92.38 74 LYS B CA 1
ATOM 1639 C C . LYS B 1 74 ? -1.005 9.273 17.938 1 92.38 74 LYS B C 1
ATOM 1641 O O . LYS B 1 74 ? -1.146 8.266 17.25 1 92.38 74 LYS B O 1
ATOM 1646 N N . LYS B 1 75 ? -1.747 10.367 17.844 1 94.44 75 LYS B N 1
ATOM 1647 C CA . LYS B 1 75 ? -2.756 10.453 16.797 1 94.44 75 LYS B CA 1
ATOM 1648 C C . LYS B 1 75 ? -2.107 10.633 15.43 1 94.44 75 LYS B C 1
ATOM 1650 O O . LYS B 1 75 ? -1.131 11.375 15.289 1 94.44 75 LYS B O 1
ATOM 1655 N N . MET B 1 76 ? -2.75 9.992 14.469 1 96.38 76 MET B N 1
ATOM 1656 C CA . MET B 1 76 ? -2.137 9.969 13.141 1 96.38 76 MET B CA 1
ATOM 1657 C C . MET B 1 76 ? -2.781 11.008 12.227 1 96.38 76 MET B C 1
ATOM 1659 O O . MET B 1 76 ? -2.326 11.211 11.102 1 96.38 76 MET B O 1
ATOM 1663 N N . TYR B 1 77 ? -3.846 11.648 12.734 1 97.56 77 TYR B N 1
ATOM 1664 C CA . TYR B 1 77 ? -4.496 12.719 11.984 1 97.56 77 TYR B CA 1
ATOM 1665 C C . TYR B 1 77 ? -5.109 13.75 12.914 1 97.56 77 TYR B C 1
ATOM 1667 O O . TYR B 1 77 ? -5.297 13.484 14.109 1 97.56 77 TYR B O 1
ATOM 1675 N N . GLN B 1 78 ? -5.309 14.961 12.367 1 97.06 78 GLN B N 1
ATOM 1676 C CA . GLN B 1 78 ? -5.891 16.062 13.117 1 97.06 78 GLN B CA 1
ATOM 1677 C C . GLN B 1 78 ? -6.711 16.969 12.211 1 97.06 78 GLN B C 1
ATOM 1679 O O . GLN B 1 78 ? -6.293 17.281 11.086 1 97.06 78 GLN B O 1
ATOM 1684 N N . ASP B 1 79 ? -7.891 17.297 12.711 1 96.62 79 ASP B N 1
ATOM 1685 C CA . ASP B 1 79 ? -8.695 18.297 12.016 1 96.62 79 ASP B CA 1
ATOM 1686 C C . ASP B 1 79 ? -8.336 19.719 12.469 1 96.62 79 ASP B C 1
ATOM 1688 O O . ASP B 1 79 ? -8.5 20.062 13.641 1 96.62 79 ASP B O 1
ATOM 1692 N N . ARG B 1 80 ? -7.852 20.5 11.547 1 96.88 80 ARG B N 1
ATOM 1693 C CA . ARG B 1 80 ? -7.414 21.859 11.859 1 96.88 80 ARG B CA 1
ATOM 1694 C C . ARG B 1 80 ? -8.305 22.891 11.18 1 96.88 80 ARG B C 1
ATOM 1696 O O . ARG B 1 80 ? -7.953 23.438 10.133 1 96.88 80 ARG B O 1
ATOM 1703 N N . GLN B 1 81 ? -9.359 23.188 11.797 1 94.75 81 GLN B N 1
ATOM 1704 C CA . GLN B 1 81 ? -10.367 24.062 11.227 1 94.75 81 GLN B CA 1
ATOM 1705 C C . GLN B 1 81 ? -10.125 25.516 11.641 1 94.75 81 GLN B C 1
ATOM 1707 O O . GLN B 1 81 ? -10.711 26.438 11.07 1 94.75 81 GLN B O 1
ATOM 1712 N N . ASN B 1 82 ? -9.203 25.75 12.469 1 93.62 82 ASN B N 1
ATOM 1713 C CA . ASN B 1 82 ? -8.922 27.078 12.977 1 93.62 82 ASN B CA 1
ATOM 1714 C C . ASN B 1 82 ? -7.887 27.812 12.117 1 93.62 82 ASN B C 1
ATOM 1716 O O . ASN B 1 82 ? -7.594 28.984 12.352 1 93.62 82 ASN B O 1
ATOM 1720 N N . LEU B 1 83 ? -7.418 27.141 11.203 1 93.88 83 LEU B N 1
ATOM 1721 C CA . LEU B 1 83 ? -6.398 27.703 10.328 1 93.88 83 LEU B CA 1
ATOM 1722 C C . LEU B 1 83 ? -7.039 28.547 9.219 1 93.88 83 LEU B C 1
ATOM 1724 O O . LEU B 1 83 ? -8.25 28.484 9.016 1 93.88 83 LEU B O 1
ATOM 1728 N N . PRO B 1 84 ? -6.125 29.422 8.602 1 90.5 84 PRO B N 1
ATOM 1729 C CA . PRO B 1 84 ? -6.637 30.125 7.426 1 90.5 84 PRO B CA 1
ATOM 1730 C C . PRO B 1 84 ? -7.277 29.188 6.406 1 90.5 84 PRO B C 1
ATOM 1732 O O . PRO B 1 84 ? -7.02 27.984 6.422 1 90.5 84 PRO B O 1
ATOM 1735 N N . SER B 1 85 ? -8.094 29.797 5.504 1 87.88 85 SER B N 1
ATOM 1736 C CA . SER B 1 85 ? -8.984 29.047 4.625 1 87.88 85 SER B CA 1
ATOM 1737 C C . SER B 1 85 ? -8.219 27.984 3.832 1 87.88 85 SER B C 1
ATOM 1739 O O . SER B 1 85 ? -8.586 26.812 3.846 1 87.88 85 SER B O 1
ATOM 1741 N N . PHE B 1 86 ? -7.195 28.281 3.146 1 91.44 86 PHE B N 1
ATOM 1742 C CA . PHE B 1 86 ? -6.578 27.312 2.256 1 91.44 86 PHE B CA 1
ATOM 1743 C C . PHE B 1 86 ? -5.738 26.312 3.043 1 91.44 86 PHE B C 1
ATOM 1745 O O . PHE B 1 86 ? -5.359 25.266 2.52 1 91.44 86 PHE B O 1
ATOM 1752 N N . LEU B 1 87 ? -5.473 26.578 4.336 1 96 87 LEU B N 1
ATOM 1753 C CA . LEU B 1 87 ? -4.684 25.688 5.184 1 96 87 LEU B CA 1
ATOM 1754 C C . LEU B 1 87 ? -5.59 24.844 6.062 1 96 87 LEU B C 1
ATOM 1756 O O . LEU B 1 87 ? -5.133 23.859 6.668 1 96 87 LEU B O 1
ATOM 1760 N N . LYS B 1 88 ? -6.758 25.172 6.004 1 96.12 88 LYS B N 1
ATOM 1761 C CA . LYS B 1 88 ? -7.711 24.453 6.848 1 96.12 88 LYS B CA 1
ATOM 1762 C C . LYS B 1 88 ? -7.941 23.031 6.336 1 96.12 88 LYS B C 1
ATOM 1764 O O . LYS B 1 88 ? -7.793 22.766 5.141 1 96.12 88 LYS B O 1
ATOM 1769 N N . GLY B 1 89 ? -8.258 22.125 7.348 1 96.31 89 GLY B N 1
ATOM 1770 C CA . GLY B 1 89 ? -8.633 20.781 6.945 1 96.31 89 GLY B CA 1
ATOM 1771 C C . GLY B 1 89 ? -7.984 19.703 7.789 1 96.31 89 GLY B C 1
ATOM 1772 O O . GLY B 1 89 ? -7.535 19.969 8.906 1 96.31 89 GLY B O 1
ATOM 1773 N N . ILE B 1 90 ? -8.086 18.562 7.234 1 97.81 90 ILE B N 1
ATOM 1774 C CA . ILE B 1 90 ? -7.523 17.406 7.926 1 97.81 90 ILE B CA 1
ATOM 1775 C C . ILE B 1 90 ? -6.039 17.281 7.594 1 97.81 90 ILE B C 1
ATOM 1777 O O . ILE B 1 90 ? -5.645 17.391 6.434 1 97.81 90 ILE B O 1
ATOM 1781 N N . TYR B 1 91 ? -5.289 17.094 8.633 1 98.19 91 TYR B N 1
ATOM 1782 C CA . TYR B 1 91 ? -3.861 16.828 8.492 1 98.19 91 TYR B CA 1
ATOM 1783 C C . TYR B 1 91 ? -3.531 15.398 8.922 1 98.19 91 TYR B C 1
ATOM 1785 O O . TYR B 1 91 ? -4.047 14.914 9.93 1 98.19 91 TYR B O 1
ATOM 1793 N N . VAL B 1 92 ? -2.656 14.758 8.078 1 98.12 92 VAL B N 1
ATOM 1794 C CA . VAL B 1 92 ? -2.281 13.375 8.359 1 98.12 92 VAL B CA 1
ATOM 1795 C C . VAL B 1 92 ? -0.767 13.273 8.531 1 98.12 92 VAL B C 1
ATOM 1797 O O . VAL B 1 92 ? -0.014 14.031 7.914 1 98.12 92 VAL B O 1
ATOM 1800 N N . HIS B 1 93 ? -0.338 12.32 9.398 1 97.31 93 HIS B N 1
ATOM 1801 C CA . HIS B 1 93 ? 1.088 12.086 9.594 1 97.31 93 HIS B CA 1
ATOM 1802 C C . HIS B 1 93 ? 1.756 11.672 8.281 1 97.31 93 HIS B C 1
ATOM 1804 O O . HIS B 1 93 ? 1.129 11.031 7.434 1 97.31 93 HIS B O 1
ATOM 1810 N N . LYS B 1 94 ? 3.02 11.883 8.203 1 95.56 94 LYS B N 1
ATOM 1811 C CA . LYS B 1 94 ? 3.768 11.688 6.969 1 95.56 94 LYS B CA 1
ATOM 1812 C C . LYS B 1 94 ? 3.738 10.227 6.535 1 95.56 94 LYS B C 1
ATOM 1814 O O . LYS B 1 94 ? 3.752 9.922 5.336 1 95.56 94 LYS B O 1
ATOM 1819 N N . PHE B 1 95 ? 3.629 9.312 7.414 1 95.88 95 PHE B N 1
ATOM 1820 C CA . PHE B 1 95 ? 3.652 7.887 7.105 1 95.88 95 PHE B CA 1
ATOM 1821 C C . PHE B 1 95 ? 2.379 7.469 6.383 1 95.88 95 PHE B C 1
ATOM 1823 O O . PHE B 1 95 ? 2.346 6.426 5.723 1 95.88 95 PHE B O 1
ATOM 1830 N N . LEU B 1 96 ? 1.351 8.289 6.43 1 97.38 96 LEU B N 1
ATOM 1831 C CA . LEU B 1 96 ? 0.066 7.941 5.836 1 97.38 96 LEU B CA 1
ATOM 1832 C C . LEU B 1 96 ? -0.037 8.477 4.41 1 97.38 96 LEU B C 1
ATOM 1834 O O . LEU B 1 96 ? -0.944 8.102 3.666 1 97.38 96 LEU B O 1
ATOM 1838 N N . VAL B 1 97 ? 0.882 9.305 4.012 1 96.12 97 VAL B N 1
ATOM 1839 C CA . VAL B 1 97 ? 0.808 10 2.729 1 96.12 97 VAL B CA 1
ATOM 1840 C C . VAL B 1 97 ? 0.779 8.977 1.595 1 96.12 97 VAL B C 1
ATOM 1842 O O . VAL B 1 97 ? -0.07 9.047 0.704 1 96.12 97 VAL B O 1
ATOM 1845 N N . SER B 1 98 ? 1.634 8.031 1.69 1 96.56 98 SER B N 1
ATOM 1846 C CA . SER B 1 98 ? 1.723 7.031 0.627 1 96.56 98 SER B CA 1
ATOM 1847 C C . SER B 1 98 ? 0.457 6.184 0.557 1 96.56 98 SER B C 1
ATOM 1849 O O . SER B 1 98 ? 0.045 5.762 -0.526 1 96.56 98 SER 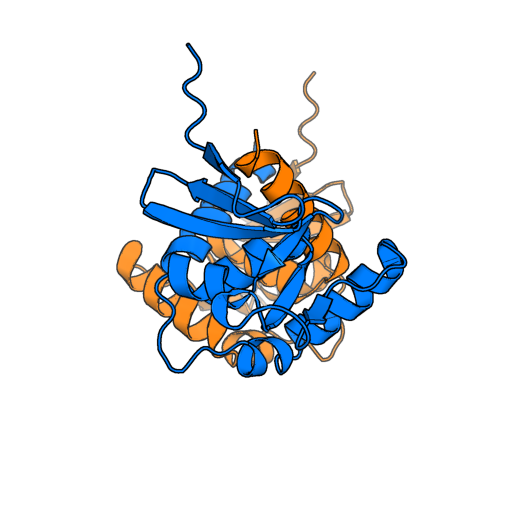B O 1
ATOM 1851 N N . SER B 1 99 ? -0.127 5.91 1.699 1 97.88 99 SER B N 1
ATOM 1852 C CA . SER B 1 99 ? -1.375 5.152 1.722 1 97.88 99 SER B CA 1
ATOM 1853 C C . SER B 1 99 ? -2.484 5.895 0.982 1 97.88 99 SER B C 1
ATOM 1855 O O . SER B 1 99 ? -3.197 5.301 0.169 1 97.88 99 SER B O 1
ATOM 1857 N N . ILE B 1 100 ? -2.545 7.176 1.211 1 97.81 100 ILE B N 1
ATOM 1858 C CA . ILE B 1 100 ? -3.57 8 0.587 1 97.81 100 ILE B CA 1
ATOM 1859 C C . ILE B 1 100 ? -3.293 8.125 -0.909 1 97.81 100 ILE B C 1
ATOM 1861 O O . ILE B 1 100 ? -4.207 8.016 -1.729 1 97.81 100 ILE B O 1
ATOM 1865 N N . ALA B 1 101 ? -2.105 8.32 -1.258 1 96.56 101 ALA B N 1
ATOM 1866 C CA . ALA B 1 101 ? -1.712 8.445 -2.658 1 96.56 101 ALA B CA 1
ATOM 1867 C C . ALA B 1 101 ? -2.029 7.168 -3.434 1 96.56 101 ALA B C 1
ATOM 1869 O O . ALA B 1 101 ? -2.598 7.223 -4.527 1 96.56 101 ALA B O 1
ATOM 1870 N N . MET B 1 102 ? -1.722 6.035 -2.857 1 97.12 102 MET B N 1
ATOM 1871 C CA . MET B 1 102 ? -1.983 4.754 -3.508 1 97.12 102 MET B CA 1
ATOM 1872 C C . MET B 1 102 ? -3.482 4.52 -3.66 1 97.12 102 MET B C 1
ATOM 1874 O O . MET B 1 102 ? -3.93 3.973 -4.672 1 97.12 102 MET B O 1
ATOM 1878 N N . TRP B 1 103 ? -4.156 4.887 -2.666 1 97.75 103 TRP B N 1
ATOM 1879 C CA . TRP B 1 103 ? -5.605 4.727 -2.701 1 97.75 103 TRP B CA 1
ATOM 1880 C C . TRP B 1 103 ? -6.223 5.617 -3.775 1 97.75 103 TRP B C 1
ATOM 1882 O O . TRP B 1 103 ? -7.199 5.23 -4.422 1 97.75 103 TRP B O 1
ATOM 1892 N N . THR B 1 104 ? -5.688 6.719 -3.979 1 96.88 104 THR B N 1
ATOM 1893 C CA . THR B 1 104 ? -6.246 7.703 -4.898 1 96.88 104 THR B CA 1
ATOM 1894 C C . THR B 1 104 ? -5.84 7.395 -6.336 1 96.88 104 THR B C 1
ATOM 1896 O O . THR B 1 104 ? -6.609 7.637 -7.27 1 96.88 104 THR B O 1
ATOM 1899 N N . SER B 1 105 ? -4.68 6.91 -6.523 1 96.12 105 SER B N 1
ATOM 1900 C CA . SER B 1 105 ? -4.129 6.684 -7.855 1 96.12 105 SER B CA 1
ATOM 1901 C C . SER B 1 105 ? -3.725 5.223 -8.047 1 96.12 105 SER B C 1
ATOM 1903 O O . SER B 1 105 ? -2.611 4.832 -7.695 1 96.12 105 SER B O 1
ATOM 1905 N N . PRO B 1 106 ? -4.559 4.523 -8.812 1 97.12 106 PRO B N 1
ATOM 1906 C CA . PRO B 1 106 ? -4.199 3.131 -9.086 1 97.12 106 PRO B CA 1
ATOM 1907 C C . PRO B 1 106 ? -2.879 3.004 -9.844 1 97.12 106 PRO B C 1
ATOM 1909 O O . PRO B 1 106 ? -2.127 2.051 -9.625 1 97.12 106 PRO B O 1
ATOM 1912 N N . ARG B 1 107 ? -2.617 3.914 -10.695 1 95.38 107 ARG B N 1
ATOM 1913 C CA . ARG B 1 107 ? -1.355 3.908 -11.43 1 95.38 107 ARG B CA 1
ATOM 1914 C C . ARG B 1 107 ? -0.17 4.039 -10.484 1 95.38 107 ARG B C 1
ATOM 1916 O O . ARG B 1 107 ? 0.833 3.338 -10.633 1 95.38 107 ARG B O 1
ATOM 1923 N N . TYR B 1 108 ? -0.309 4.898 -9.531 1 94.75 108 TYR B N 1
ATOM 1924 C CA . TYR B 1 108 ? 0.739 5.047 -8.523 1 94.75 108 TYR B CA 1
ATOM 1925 C C . TYR B 1 108 ? 0.865 3.783 -7.68 1 94.75 108 TYR B C 1
ATOM 1927 O O . TYR B 1 108 ? 1.976 3.354 -7.359 1 94.75 108 TYR B O 1
ATOM 1935 N N . ALA B 1 109 ? -0.234 3.188 -7.32 1 97.19 109 ALA B N 1
ATOM 1936 C CA . ALA B 1 109 ? -0.225 1.957 -6.531 1 97.19 109 ALA B CA 1
ATOM 1937 C C . ALA B 1 109 ? 0.54 0.851 -7.254 1 97.19 109 ALA B C 1
ATOM 1939 O O . ALA B 1 109 ? 1.337 0.138 -6.641 1 97.19 109 ALA B O 1
ATOM 1940 N N . ILE B 1 110 ? 0.34 0.768 -8.547 1 97.31 110 ILE B N 1
ATOM 1941 C CA . ILE B 1 110 ? 1.02 -0.242 -9.352 1 97.31 110 ILE B CA 1
ATOM 1942 C C . ILE B 1 110 ? 2.529 -0.017 -9.289 1 97.31 110 ILE B C 1
ATOM 1944 O O . ILE B 1 110 ? 3.295 -0.959 -9.078 1 97.31 110 ILE B O 1
ATOM 1948 N N . TYR B 1 111 ? 2.9 1.195 -9.43 1 95.75 111 TYR B N 1
ATOM 1949 C CA . TYR B 1 111 ? 4.316 1.542 -9.375 1 95.75 111 TYR B CA 1
ATOM 1950 C C . TYR B 1 111 ? 4.934 1.111 -8.055 1 95.75 111 TYR B C 1
ATOM 1952 O O . TYR B 1 111 ? 6.008 0.512 -8.023 1 95.75 111 TYR B O 1
ATOM 1960 N N . ILE B 1 112 ? 4.254 1.385 -6.961 1 96.44 112 ILE B N 1
ATOM 1961 C CA . ILE B 1 112 ? 4.75 1.05 -5.633 1 96.44 112 ILE B CA 1
ATOM 1962 C C . ILE B 1 112 ? 4.82 -0.467 -5.473 1 96.44 112 ILE B C 1
ATOM 1964 O O . ILE B 1 112 ? 5.805 -0.998 -4.953 1 96.44 112 ILE B O 1
ATOM 1968 N N . LEU B 1 113 ? 3.805 -1.196 -5.891 1 96.75 113 LEU B N 1
ATOM 1969 C CA . LEU B 1 113 ? 3.77 -2.645 -5.723 1 96.75 113 LEU B CA 1
ATOM 1970 C C . LEU B 1 113 ? 4.883 -3.311 -6.527 1 96.75 113 LEU B C 1
ATOM 1972 O O . LEU B 1 113 ? 5.5 -4.27 -6.059 1 96.75 113 LEU B O 1
ATOM 1976 N N . MET B 1 114 ? 5.168 -2.779 -7.73 1 95.75 114 MET B N 1
ATOM 1977 C CA . MET B 1 114 ? 6.281 -3.293 -8.523 1 95.75 114 MET B CA 1
ATOM 1978 C C . MET B 1 114 ? 7.613 -3 -7.848 1 95.75 114 MET B C 1
ATOM 1980 O O . MET B 1 114 ? 8.516 -3.842 -7.848 1 95.75 114 MET B O 1
ATOM 1984 N N . LEU B 1 115 ? 7.711 -1.855 -7.223 1 94.94 115 LEU B N 1
ATOM 1985 C CA . LEU B 1 115 ? 8.898 -1.492 -6.461 1 94.94 115 LEU B CA 1
ATOM 1986 C C . LEU B 1 115 ? 9.102 -2.436 -5.281 1 94.94 115 LEU B C 1
ATOM 1988 O O . LEU B 1 115 ? 10.219 -2.881 -5.016 1 94.94 115 LEU B O 1
ATOM 1992 N N . LEU B 1 116 ? 8.008 -2.723 -4.586 1 94.69 116 LEU B N 1
ATOM 1993 C CA . LEU B 1 116 ? 8.078 -3.607 -3.428 1 94.69 116 LEU B CA 1
ATOM 1994 C C . LEU B 1 116 ? 8.508 -5.012 -3.842 1 94.69 116 LEU B C 1
ATOM 1996 O O . LEU B 1 116 ? 9.258 -5.676 -3.125 1 94.69 116 LEU B O 1
ATOM 2000 N N . ASP B 1 117 ? 8.031 -5.484 -4.977 1 93 117 ASP B N 1
ATOM 2001 C CA . ASP B 1 117 ? 8.438 -6.789 -5.48 1 93 117 ASP B CA 1
ATOM 2002 C C . ASP B 1 117 ? 9.945 -6.844 -5.715 1 93 117 ASP B C 1
ATOM 2004 O O . ASP B 1 117 ? 10.602 -7.828 -5.363 1 93 117 ASP B O 1
ATOM 2008 N N . GLU B 1 118 ? 10.5 -5.781 -6.238 1 91.25 118 GLU B N 1
ATOM 2009 C CA . GLU B 1 118 ? 11.938 -5.695 -6.5 1 91.25 118 GLU B CA 1
ATOM 2010 C C . GLU B 1 118 ? 12.734 -5.641 -5.199 1 91.25 118 GLU B C 1
ATOM 2012 O O . GLU B 1 118 ? 13.797 -6.254 -5.09 1 91.25 118 GLU B O 1
ATOM 2017 N N . LEU B 1 119 ? 12.203 -4.941 -4.215 1 86.5 119 LEU B N 1
ATOM 2018 C CA . LEU B 1 119 ? 12.898 -4.738 -2.951 1 86.5 119 LEU B CA 1
ATOM 2019 C C . LEU B 1 119 ? 12.891 -6.012 -2.115 1 86.5 119 LEU B C 1
ATOM 2021 O O . LEU B 1 119 ? 13.875 -6.32 -1.434 1 86.5 119 LEU B O 1
ATOM 2025 N N . CYS B 1 120 ? 11.812 -6.746 -2.172 1 78.56 120 CYS B N 1
ATOM 2026 C CA . CYS B 1 120 ? 11.648 -7.891 -1.281 1 78.56 120 CYS B CA 1
ATOM 2027 C C . CYS B 1 120 ? 12.211 -9.156 -1.912 1 78.56 120 CYS B C 1
ATOM 2029 O O . CYS B 1 120 ? 12.523 -10.117 -1.208 1 78.56 120 CYS B O 1
ATOM 2031 N N . THR B 1 121 ? 12.352 -9.25 -3.209 1 70.5 121 THR B N 1
ATOM 2032 C CA . THR B 1 121 ? 12.883 -10.43 -3.875 1 70.5 121 THR B CA 1
ATOM 2033 C C . THR B 1 121 ? 14.383 -10.289 -4.121 1 70.5 121 THR B C 1
ATOM 2035 O O . THR B 1 121 ? 15.062 -11.266 -4.441 1 70.5 121 THR B O 1
ATOM 2038 N N . LYS B 1 122 ? 15 -9.133 -3.805 1 62.31 122 LYS B N 1
ATOM 2039 C CA . LYS B 1 122 ? 16.453 -9 -3.867 1 62.31 122 LYS B CA 1
ATOM 2040 C C . LYS B 1 122 ? 17.094 -9.344 -2.527 1 62.31 122 LYS B C 1
ATOM 2042 O O . LYS B 1 122 ? 16.547 -9.047 -1.47 1 62.31 122 LYS B O 1
#

InterPro domains:
  IPR017880 KilA, N-terminal [PS51301] (14-119)
  IPR018004 KilA/APSES-type HTH, DNA-binding [PF04383] (18-120)
  IPR018004 KilA/APSES-type HTH, DNA-binding [SM01252] (23-122)

Organism: Trichomonas vaginalis (strain ATCC PRA-98 / G3) (NCBI:txid412133)

Solvent-accessible surface area (backbone atoms only — not comparable to full-atom values): 13510 Å² total; per-residue (Å²): 131,86,72,71,61,62,47,81,42,76,76,54,98,52,34,26,35,38,25,43,78,84,68,30,50,32,41,31,35,69,87,72,47,24,28,34,47,65,31,48,41,57,51,55,64,38,54,87,84,64,40,73,67,59,53,65,67,32,69,67,44,49,47,36,51,53,47,44,29,64,74,69,70,45,83,58,60,47,79,37,74,85,45,60,78,93,71,35,40,49,28,30,33,56,53,49,49,61,58,52,46,31,70,56,22,40,70,55,31,51,53,50,30,50,50,48,48,55,62,70,74,98,132,88,74,71,61,64,47,82,43,76,76,54,97,52,34,30,36,37,25,43,79,84,68,28,51,32,40,32,33,68,87,72,49,25,27,35,47,67,31,47,40,57,51,55,64,40,55,88,84,64,41,74,67,57,54,65,66,33,66,67,43,47,49,36,52,53,47,44,28,66,73,68,70,46,81,59,58,46,80,37,75,86,46,61,79,91,70,35,40,48,29,30,32,56,52,49,49,61,58,53,46,31,69,53,23,41,70,54,33,50,54,50,32,50,50,48,48,55,61,70,75,100

Nearest PDB structures (foldseek):
  4ux5-assembly1_B  TM=5.137E-01  e=1.622E-03  Pyricularia oryzae
  3d79-assembly1_A  TM=6.226E-01  e=2.612E+00  Pyrococcus horikoshii
  8ylj-assembly1_A  TM=2.342E-01  e=3.151E+00  Pectobacterium atrosepticum
  5e1z-assembly1_B  TM=2.751E-01  e=6.678E+00  Dehalococcoides mccartyi BTF08
  4ux5-assembly1_B  TM=5.132E-01  e=1.542E-03  Pyricularia oryzae

pLDDT: mean 91.08, std 12.26, range [27.33, 98.31]

Radius of gyration: 19.75 Å; Cα contacts (8 Å, |Δi|>4): 356; chains: 2; bounding box: 44×62×42 Å